Protein AF-A0AAP7J4I9-F1 (afdb_monomer)

Radius of gyration: 23.2 Å; Cα contacts (8 Å, |Δi|>4): 355; chains: 1; bounding box: 90×37×53 Å

Secondary structure (DSSP, 8-state):
----------------------------------S-SSEEEETTSSS---PPP--HHHHHH-TTTT-EEEEEEEE--SSS----SSEEEEEE-TTTS-B-TTS-BPP----SSPBP--EEEEEEGGGTTEEE-TT-TT-GGGEEEPPTTS-EEEEEEEEEE-GGGPPPPSSB------EEEEE-

Foldseek 3Di:
DDDDDDDDDPPDPPPPPPPPPPDDDDADADADDDPALWDKDKQVRDPDQDFDDDDLVVCLVPQCPRWGKIKIKTAADPDSHHLPFFKKFWAWPPPQFQADPQQWWAFDDDDPKDAKQKIKWKAQPVPVRHTFRNVDRPGVLRMAGQDPVRMGMRIMIIGIDHPPPDGIDDDDGHGYIYTDMDRD

Sequence (184 aa):
MNKLAIALSAALSLGAAASAHAADATITFTGKVVASTCAVDVSTGSNTVALRQINAGAFKGDPTVGSTPFTMTLKAGAGTATCAKDKARLVVDKTASAINADGMITDTAGGSGTRTNAIVKFLDADNGDAAIDLTKLDDPALQRDKDTGGEFKYNWIARYHAPGGADLTEGDFSGRLVFDIDNY

Mean predicted aligned error: 11.16 Å

Structure (mmCIF, N/CA/C/O backbone):
data_AF-A0AAP7J4I9-F1
#
_entry.id   AF-A0AAP7J4I9-F1
#
loop_
_atom_site.group_PDB
_atom_site.id
_atom_site.type_symbol
_atom_site.label_atom_id
_atom_site.label_alt_id
_atom_site.label_comp_id
_atom_site.label_asym_id
_atom_site.label_entity_id
_atom_site.label_seq_id
_atom_site.pdbx_PDB_ins_code
_atom_site.Cartn_x
_atom_site.Cartn_y
_atom_site.Cartn_z
_atom_site.occupancy
_atom_site.B_iso_or_equiv
_atom_site.auth_seq_id
_atom_site.auth_comp_id
_atom_site.auth_asym_id
_atom_site.auth_atom_id
_atom_site.pdbx_PDB_model_num
ATOM 1 N N . MET A 1 1 ? 71.758 24.305 -27.155 1.00 45.69 1 MET A N 1
ATOM 2 C CA . MET A 1 1 ? 70.659 24.736 -28.042 1.00 45.69 1 MET A CA 1
ATOM 3 C C . MET A 1 1 ? 70.154 23.522 -28.800 1.00 45.69 1 MET A C 1
ATOM 5 O O . MET A 1 1 ? 70.924 22.975 -29.571 1.00 45.69 1 MET A O 1
ATOM 9 N N . ASN A 1 2 ? 68.912 23.096 -28.574 1.00 35.66 2 ASN A N 1
ATOM 10 C CA . ASN A 1 2 ? 68.031 22.669 -29.660 1.00 35.66 2 ASN A CA 1
ATOM 11 C C . ASN A 1 2 ? 66.581 22.682 -29.173 1.00 35.66 2 ASN A C 1
ATOM 13 O O . ASN A 1 2 ? 66.262 22.167 -28.106 1.00 35.66 2 ASN A O 1
ATOM 17 N N . LYS A 1 3 ? 65.753 23.383 -29.943 1.00 47.03 3 LYS A N 1
ATOM 18 C CA . LYS A 1 3 ? 64.345 23.675 -29.695 1.00 47.03 3 LYS A CA 1
ATOM 19 C C . LYS A 1 3 ? 63.512 22.517 -30.233 1.00 47.03 3 LYS A C 1
ATOM 21 O O . LYS A 1 3 ? 63.673 22.184 -31.402 1.00 47.03 3 LYS A O 1
ATOM 26 N N . LEU A 1 4 ? 62.581 21.991 -29.444 1.00 52.66 4 LEU A N 1
ATOM 27 C CA . LEU A 1 4 ? 61.419 21.283 -29.973 1.00 52.66 4 LEU A CA 1
ATOM 28 C C . LEU A 1 4 ? 60.173 21.763 -29.239 1.00 52.66 4 LEU A C 1
ATOM 30 O O . LEU A 1 4 ? 60.135 21.874 -28.017 1.00 52.66 4 LEU A O 1
ATOM 34 N N . ALA A 1 5 ? 59.213 22.154 -30.058 1.00 51.84 5 ALA A N 1
ATOM 35 C CA . ALA A 1 5 ? 58.021 22.888 -29.724 1.00 51.84 5 ALA A CA 1
ATOM 36 C C . ALA A 1 5 ? 56.812 21.942 -29.655 1.00 51.84 5 ALA A C 1
ATOM 38 O O . ALA A 1 5 ? 56.772 20.952 -30.374 1.00 51.84 5 ALA A O 1
ATOM 39 N N . ILE A 1 6 ? 55.827 22.355 -28.850 1.00 55.47 6 ILE A N 1
ATOM 40 C CA . ILE A 1 6 ? 54.378 22.129 -28.994 1.00 55.47 6 ILE A CA 1
ATOM 41 C C . ILE A 1 6 ? 53.889 20.671 -28.954 1.00 55.47 6 ILE A C 1
ATOM 43 O O . ILE A 1 6 ? 53.986 19.939 -29.930 1.00 55.47 6 ILE A O 1
ATOM 47 N N . ALA A 1 7 ? 53.155 20.337 -27.889 1.00 48.59 7 ALA A N 1
ATOM 48 C CA . ALA A 1 7 ? 51.879 19.633 -28.024 1.00 48.59 7 ALA A CA 1
ATOM 49 C C . ALA A 1 7 ? 50.993 19.930 -26.807 1.00 48.59 7 ALA A C 1
ATOM 51 O O . ALA A 1 7 ? 51.198 19.438 -25.701 1.00 48.59 7 ALA A O 1
ATOM 52 N N . LEU A 1 8 ? 50.014 20.794 -27.047 1.00 54.75 8 LEU A N 1
ATOM 53 C CA . LEU A 1 8 ? 48.859 21.041 -26.205 1.00 54.75 8 LEU A CA 1
ATOM 54 C C . LEU A 1 8 ? 48.053 19.737 -26.106 1.00 54.75 8 LEU A C 1
ATOM 56 O O . LEU A 1 8 ? 47.561 19.230 -27.111 1.00 54.75 8 LEU A O 1
ATOM 60 N N . SER A 1 9 ? 47.912 19.177 -24.912 1.00 55.75 9 SER A N 1
ATOM 61 C CA . SER A 1 9 ? 46.921 18.134 -24.639 1.00 55.75 9 SER A CA 1
ATOM 62 C C . SER A 1 9 ? 46.291 18.427 -23.289 1.00 55.75 9 SER A C 1
ATOM 64 O O . SER A 1 9 ? 46.667 17.887 -22.254 1.00 55.75 9 SER A O 1
ATOM 66 N N . ALA A 1 10 ? 45.335 19.354 -23.329 1.00 51.28 10 ALA A N 1
ATOM 67 C CA . ALA A 1 10 ? 44.296 19.462 -22.326 1.00 51.28 10 ALA A CA 1
ATOM 68 C C . ALA A 1 10 ? 43.488 18.158 -22.365 1.00 51.28 10 ALA A C 1
ATOM 70 O O . ALA A 1 10 ? 42.579 18.005 -23.177 1.00 51.28 10 ALA A O 1
ATOM 71 N N . ALA A 1 11 ? 43.859 17.184 -21.536 1.00 51.50 11 ALA A N 1
ATOM 72 C CA . ALA A 1 11 ? 42.988 16.057 -21.254 1.00 51.50 11 ALA A CA 1
ATOM 73 C C . ALA A 1 11 ? 41.886 16.582 -20.331 1.00 51.50 11 ALA A C 1
ATOM 75 O O . ALA A 1 11 ? 42.112 16.836 -19.148 1.00 51.50 11 ALA A O 1
ATOM 76 N N . LEU A 1 12 ? 40.725 16.841 -20.934 1.00 50.06 12 LEU A N 1
ATOM 77 C CA . LEU A 1 12 ? 39.527 17.289 -20.252 1.00 50.06 12 LEU A CA 1
ATOM 78 C C . LEU A 1 12 ? 39.220 16.344 -19.086 1.00 50.06 12 LEU A C 1
ATOM 80 O O . LEU A 1 12 ? 38.941 15.161 -19.278 1.00 50.06 12 LEU A O 1
ATOM 84 N N . SER A 1 13 ? 39.211 16.893 -17.879 1.00 53.69 13 SER A N 1
ATOM 85 C CA . SER A 1 13 ? 38.540 16.303 -16.732 1.00 53.69 13 SER A CA 1
ATOM 86 C C . SER A 1 13 ? 37.033 16.289 -17.005 1.00 53.69 13 SER A C 1
ATOM 88 O O . SER A 1 13 ? 36.320 17.213 -16.612 1.00 53.69 13 SER A O 1
ATOM 90 N N . LEU A 1 14 ? 36.533 15.259 -17.696 1.00 46.28 14 LEU A N 1
ATOM 91 C CA . LEU A 1 14 ? 35.106 14.929 -17.698 1.00 46.28 14 LEU A CA 1
ATOM 92 C C . LEU A 1 14 ? 34.763 14.325 -16.332 1.00 46.28 14 LEU A C 1
ATOM 94 O O . LEU A 1 14 ? 34.587 13.120 -16.172 1.00 46.28 14 LEU A O 1
ATOM 98 N N . GLY A 1 15 ? 34.677 15.195 -15.327 1.00 46.62 15 GLY A N 1
ATOM 99 C CA . GLY A 1 15 ? 33.847 14.933 -14.167 1.00 46.62 15 GLY A CA 1
ATOM 100 C C . GLY A 1 15 ? 32.407 14.904 -14.656 1.00 46.62 15 GLY A C 1
ATOM 101 O O . GLY A 1 15 ? 31.776 15.949 -14.785 1.00 46.62 15 GLY A O 1
ATOM 102 N N . ALA A 1 16 ? 31.901 13.714 -14.972 1.00 39.56 16 ALA A N 1
ATOM 103 C CA . ALA A 1 16 ? 30.471 13.489 -15.062 1.00 39.56 16 ALA A CA 1
ATOM 104 C C . ALA A 1 16 ? 29.909 13.670 -13.648 1.00 39.56 16 ALA A C 1
ATOM 106 O O . ALA A 1 16 ? 29.778 12.720 -12.878 1.00 39.56 16 ALA A O 1
ATOM 107 N N . ALA A 1 17 ? 29.637 14.922 -13.280 1.00 46.03 17 ALA A N 1
ATOM 108 C CA . ALA A 1 17 ? 28.689 15.217 -12.231 1.00 46.03 17 ALA A CA 1
ATOM 109 C C . ALA A 1 17 ? 27.364 14.629 -12.715 1.00 46.03 17 ALA A C 1
ATOM 111 O O . ALA A 1 17 ? 26.701 15.187 -13.591 1.00 46.03 17 ALA A O 1
ATOM 112 N N . ALA A 1 18 ? 27.033 13.443 -12.209 1.00 35.75 18 ALA A N 1
ATOM 113 C CA . ALA A 1 18 ? 25.694 12.899 -12.281 1.00 35.75 18 ALA A CA 1
ATOM 114 C C . ALA A 1 18 ? 24.804 13.836 -11.462 1.00 35.75 18 ALA A C 1
ATOM 116 O O . ALA A 1 18 ? 24.558 13.628 -10.276 1.00 35.75 18 ALA A O 1
ATOM 117 N N . SER A 1 19 ? 24.386 14.931 -12.088 1.00 37.06 19 SER A N 1
ATOM 118 C CA . SER A 1 19 ? 23.409 15.856 -11.549 1.00 37.06 19 SER A CA 1
ATOM 119 C C . SER A 1 19 ? 22.044 15.188 -11.662 1.00 37.06 19 SER A C 1
ATOM 121 O O . SER A 1 19 ? 21.241 15.529 -12.530 1.00 37.06 19 SER A O 1
ATOM 123 N N . ALA A 1 20 ? 21.805 14.192 -10.810 1.00 30.61 20 ALA A N 1
ATOM 124 C CA . ALA A 1 20 ? 20.488 13.625 -10.585 1.00 30.61 20 ALA A CA 1
ATOM 125 C C . ALA A 1 20 ? 19.627 14.709 -9.928 1.00 30.61 20 ALA A C 1
ATOM 127 O O . ALA A 1 20 ? 19.620 14.885 -8.713 1.00 30.61 20 ALA A O 1
ATOM 128 N N . HIS A 1 21 ? 18.956 15.490 -10.767 1.00 32.47 21 HIS A N 1
ATOM 129 C CA . HIS A 1 21 ? 17.917 16.410 -10.342 1.00 32.47 21 HIS A CA 1
ATOM 130 C C . HIS A 1 21 ? 16.654 15.585 -10.094 1.00 32.47 21 HIS A C 1
ATOM 132 O O . HIS A 1 21 ? 15.853 15.388 -11.004 1.00 32.47 21 HIS A O 1
ATOM 138 N N . ALA A 1 22 ? 16.487 15.076 -8.875 1.00 28.25 22 ALA A N 1
ATOM 139 C CA . ALA A 1 22 ? 15.168 14.687 -8.398 1.00 28.25 22 ALA A CA 1
ATOM 140 C C . ALA A 1 22 ? 14.464 15.973 -7.950 1.00 28.25 22 ALA A C 1
ATOM 142 O O . ALA A 1 22 ? 14.754 16.516 -6.887 1.00 28.25 22 ALA A O 1
ATOM 143 N N . ALA A 1 23 ? 13.616 16.504 -8.828 1.00 30.56 23 ALA A N 1
ATOM 144 C CA . ALA A 1 23 ? 12.618 17.492 -8.457 1.00 30.56 23 ALA A CA 1
ATOM 145 C C . ALA A 1 23 ? 11.442 16.758 -7.799 1.00 30.56 23 ALA A C 1
ATOM 147 O O . ALA A 1 23 ? 11.014 15.708 -8.279 1.00 30.56 23 ALA A O 1
ATOM 148 N N . ASP A 1 24 ? 10.964 17.306 -6.686 1.00 36.94 24 ASP A N 1
ATOM 149 C CA . ASP A 1 24 ? 9.880 16.764 -5.872 1.00 36.94 24 ASP A CA 1
ATOM 150 C C . ASP A 1 24 ? 8.604 16.502 -6.694 1.00 36.94 24 ASP A C 1
ATOM 152 O O . ASP A 1 24 ? 8.147 17.369 -7.442 1.00 36.94 24 ASP A O 1
ATOM 156 N N . ALA A 1 25 ? 7.983 15.330 -6.520 1.00 29.33 25 ALA A N 1
ATOM 157 C CA . ALA A 1 25 ? 6.665 15.026 -7.076 1.00 29.33 25 ALA A CA 1
ATOM 158 C C . ALA A 1 25 ? 5.746 14.413 -6.006 1.00 29.33 25 ALA A C 1
ATOM 160 O O . ALA A 1 25 ? 6.035 13.393 -5.383 1.00 29.33 25 ALA A O 1
ATOM 161 N N . THR A 1 26 ? 4.637 15.109 -5.778 1.00 28.19 26 THR A N 1
ATOM 162 C CA . THR A 1 26 ? 3.612 14.905 -4.750 1.00 28.19 26 THR A CA 1
ATOM 163 C C . THR A 1 26 ? 2.743 13.670 -5.004 1.00 28.19 26 THR A C 1
ATOM 165 O O . THR A 1 26 ? 2.438 13.336 -6.146 1.00 28.19 26 THR A O 1
ATOM 168 N N . ILE A 1 27 ? 2.266 13.031 -3.933 1.00 34.34 27 ILE A N 1
ATOM 169 C CA . ILE A 1 27 ? 1.378 11.863 -4.005 1.00 34.34 27 ILE A CA 1
ATOM 170 C C . ILE A 1 27 ? -0.057 12.288 -3.694 1.00 34.34 27 ILE A C 1
ATOM 172 O O . ILE A 1 27 ? -0.291 13.134 -2.833 1.00 34.34 27 ILE A O 1
ATOM 176 N N . THR A 1 28 ? -1.029 11.721 -4.411 1.00 37.03 28 THR A N 1
ATOM 177 C CA . THR A 1 28 ? -2.451 12.028 -4.221 1.00 37.03 28 THR A CA 1
ATOM 178 C C . THR A 1 28 ? -3.209 10.801 -3.738 1.00 37.03 28 THR A C 1
ATOM 180 O O . THR A 1 28 ? -3.234 9.770 -4.405 1.00 37.03 28 THR A O 1
ATOM 183 N N . PHE A 1 29 ? -3.883 10.960 -2.602 1.00 41.34 29 PHE A N 1
ATOM 184 C CA . PHE A 1 29 ? -4.846 10.020 -2.046 1.00 41.34 29 PHE A CA 1
ATOM 185 C C . PHE A 1 29 ? -6.198 10.724 -1.992 1.00 41.34 29 PHE A C 1
ATOM 187 O O . PHE A 1 29 ? -6.337 11.758 -1.339 1.00 41.34 29 PHE A O 1
ATOM 194 N N . THR A 1 30 ? -7.198 10.171 -2.665 1.00 30.16 30 THR A N 1
ATOM 195 C CA . THR A 1 30 ? -8.592 10.609 -2.562 1.00 30.16 30 THR A CA 1
ATOM 196 C C . THR A 1 30 ? -9.333 9.626 -1.666 1.00 30.16 30 THR A C 1
ATOM 198 O O . THR A 1 30 ? -9.553 8.486 -2.066 1.00 30.16 30 THR A O 1
ATOM 201 N N . GLY A 1 31 ? -9.703 10.055 -0.460 1.00 34.34 31 GLY A N 1
ATOM 202 C CA . GLY A 1 31 ? -10.616 9.322 0.418 1.00 34.34 31 GLY A CA 1
ATOM 203 C C . GLY A 1 31 ? -12.008 9.949 0.378 1.00 34.34 31 GLY A C 1
ATOM 204 O O . GLY A 1 31 ? -12.140 11.170 0.478 1.00 34.34 31 GLY A O 1
ATOM 205 N N . LYS A 1 32 ? -13.055 9.129 0.248 1.00 35.34 32 LYS A N 1
ATOM 206 C CA . LYS A 1 32 ? -14.437 9.560 0.483 1.00 35.34 32 LYS A CA 1
ATOM 207 C C . LYS A 1 32 ? -14.748 9.377 1.966 1.00 35.34 32 LYS A C 1
ATOM 209 O O . LYS A 1 32 ? -14.817 8.259 2.459 1.00 35.34 32 LYS A O 1
ATOM 214 N N . VAL A 1 33 ? -14.972 10.481 2.674 1.00 37.88 33 VAL A N 1
ATOM 215 C CA . VAL A 1 33 ? -15.503 10.451 4.043 1.00 37.88 33 VAL A CA 1
ATOM 216 C C . VAL A 1 33 ? -16.997 10.132 3.959 1.00 37.88 33 VAL A C 1
ATOM 218 O O . VAL A 1 33 ? -17.829 11.015 3.764 1.00 37.88 33 VAL A O 1
ATOM 221 N N . VAL A 1 34 ? -17.350 8.855 4.061 1.00 42.72 34 VAL A N 1
ATOM 222 C CA . VAL A 1 34 ? -18.658 8.463 4.610 1.00 42.72 34 VAL A CA 1
ATOM 223 C C . VAL A 1 34 ? -18.561 8.509 6.130 1.00 42.72 34 VAL A C 1
ATOM 225 O O . VAL A 1 34 ? -17.456 8.352 6.639 1.00 42.72 34 VAL A O 1
ATOM 228 N N . ALA A 1 35 ? -19.672 8.783 6.830 1.00 40.44 35 ALA A N 1
ATOM 229 C CA . ALA A 1 35 ? -19.744 8.933 8.291 1.00 40.44 35 ALA A CA 1
ATOM 230 C C . ALA A 1 35 ? -18.815 7.927 8.994 1.00 40.44 35 ALA A C 1
ATOM 232 O O . ALA A 1 35 ? -19.116 6.738 9.074 1.00 40.44 35 ALA A O 1
ATOM 233 N N . SER A 1 36 ? -17.625 8.395 9.371 1.00 50.53 36 SER A N 1
ATOM 234 C CA . SER A 1 36 ? -16.482 7.517 9.568 1.00 50.53 36 SER A CA 1
ATOM 235 C C . SER A 1 36 ? -16.625 6.796 10.894 1.00 50.53 36 SER A C 1
ATOM 237 O O . SER A 1 36 ? -16.764 7.423 11.942 1.00 50.53 36 SER A O 1
ATOM 239 N N . THR A 1 37 ? -16.580 5.467 10.864 1.00 62.56 37 THR A N 1
ATOM 240 C CA . THR A 1 37 ? -16.411 4.687 12.089 1.00 62.56 37 THR A CA 1
ATOM 241 C C . THR A 1 37 ? -15.012 4.906 12.649 1.00 62.56 37 THR A C 1
ATOM 243 O O . THR A 1 37 ? -14.882 4.963 13.859 1.00 62.56 37 THR A O 1
ATOM 246 N N . CYS A 1 38 ? -13.992 5.139 11.814 1.00 71.50 38 CYS A N 1
ATOM 247 C CA . CYS A 1 38 ? -12.596 5.298 12.225 1.00 71.50 38 CYS A CA 1
ATOM 248 C C . CYS A 1 38 ? -11.893 6.509 11.598 1.00 71.50 38 CYS A C 1
ATOM 250 O O . CYS A 1 38 ? -12.158 6.863 10.451 1.00 71.50 38 CYS A O 1
ATOM 252 N N . ALA A 1 39 ? -10.968 7.128 12.337 1.00 80.94 39 ALA A N 1
ATOM 253 C CA . ALA A 1 39 ? -9.982 8.050 11.783 1.00 80.94 39 ALA A CA 1
ATOM 254 C C . ALA A 1 39 ? -8.809 7.257 11.193 1.00 80.94 39 ALA A C 1
ATOM 256 O O . ALA A 1 39 ? -8.442 6.210 11.726 1.00 80.94 39 ALA A O 1
ATOM 257 N N . VAL A 1 40 ? -8.233 7.768 10.106 1.00 79.94 40 VAL A N 1
ATOM 258 C CA . VAL A 1 40 ? -7.108 7.153 9.391 1.00 79.94 40 VAL A CA 1
ATOM 259 C C . VAL A 1 40 ? -5.872 8.007 9.598 1.00 79.94 40 VAL A C 1
ATOM 261 O O . VAL A 1 40 ? -5.916 9.219 9.392 1.00 79.94 40 VAL A O 1
ATOM 264 N N . ASP A 1 41 ? -4.782 7.367 9.984 1.00 79.50 41 ASP A N 1
ATOM 265 C CA . ASP A 1 41 ? -3.457 7.954 10.099 1.00 79.50 41 ASP A CA 1
ATOM 266 C C . ASP A 1 41 ? -2.475 7.084 9.314 1.00 79.50 41 ASP A C 1
ATOM 268 O O . ASP A 1 41 ? -2.527 5.859 9.385 1.00 79.50 41 ASP A O 1
ATOM 272 N N . VAL A 1 42 ? -1.594 7.699 8.536 1.00 77.38 42 VAL A N 1
ATOM 273 C CA . VAL A 1 42 ? -0.526 6.988 7.825 1.00 77.38 42 VAL A CA 1
ATOM 274 C C . VAL A 1 42 ? 0.786 7.493 8.398 1.00 77.38 42 VAL A C 1
ATOM 276 O O . VAL A 1 42 ? 0.964 8.702 8.544 1.00 77.38 42 VAL A O 1
ATOM 279 N N . SER A 1 43 ? 1.720 6.592 8.712 1.00 73.44 43 SER A N 1
ATOM 280 C CA . SER A 1 43 ? 2.974 6.904 9.419 1.00 73.44 43 SER A CA 1
ATOM 281 C C . SER A 1 43 ? 3.862 7.938 8.714 1.00 73.44 43 SER A C 1
ATOM 283 O O . SER A 1 43 ? 4.821 8.436 9.297 1.00 73.44 43 SER A O 1
ATOM 285 N N . THR A 1 44 ? 3.564 8.265 7.459 1.00 60.72 44 THR A N 1
ATOM 286 C CA . THR A 1 44 ? 4.190 9.339 6.683 1.00 60.72 44 THR A CA 1
ATOM 287 C C . THR A 1 44 ? 3.660 10.735 7.039 1.00 60.72 44 THR A C 1
ATOM 289 O O . THR A 1 44 ? 4.117 11.723 6.465 1.00 60.72 44 THR A O 1
ATOM 292 N N . GLY A 1 45 ? 2.686 10.850 7.951 1.00 59.66 45 GLY A N 1
ATOM 293 C CA . GLY A 1 45 ? 2.059 12.115 8.360 1.00 59.66 45 GLY A CA 1
ATOM 294 C C . GLY A 1 45 ? 1.210 12.772 7.267 1.00 59.66 45 GLY A C 1
ATOM 295 O O . GLY A 1 45 ? 0.750 13.902 7.411 1.00 59.66 45 GLY A O 1
ATOM 296 N N . SER A 1 46 ? 1.023 12.080 6.151 1.00 66.06 46 SER A N 1
ATOM 297 C CA . SER A 1 46 ? 0.233 12.495 5.003 1.00 66.06 46 SER A CA 1
ATOM 298 C C . SER A 1 46 ? -0.324 11.239 4.359 1.00 66.06 46 SER A C 1
ATOM 300 O O . SER A 1 46 ? 0.185 10.149 4.586 1.00 66.06 46 SER A O 1
ATOM 302 N N . ASN A 1 47 ? -1.357 11.354 3.534 1.00 67.75 47 ASN A N 1
ATOM 303 C CA . ASN A 1 47 ? -1.869 10.145 2.898 1.00 67.75 47 ASN A CA 1
ATOM 304 C C . ASN A 1 47 ? -0.818 9.540 1.943 1.00 67.75 47 ASN A C 1
ATOM 306 O O . ASN A 1 47 ? -0.777 8.341 1.779 1.00 67.75 47 ASN A O 1
ATOM 310 N N . THR A 1 48 ? 0.092 10.364 1.426 1.00 74.06 48 THR A N 1
ATOM 311 C CA . THR A 1 48 ? 1.282 10.110 0.597 1.00 74.06 48 THR A CA 1
ATOM 312 C C . THR A 1 48 ? 2.279 9.068 1.150 1.00 74.06 48 THR A C 1
ATOM 314 O O . THR A 1 48 ? 2.950 9.327 2.145 1.00 74.06 48 THR A O 1
ATOM 317 N N . VAL A 1 49 ? 2.482 7.935 0.450 1.00 80.00 49 VAL A N 1
ATOM 318 C CA . VAL A 1 49 ? 3.605 6.985 0.672 1.00 80.00 49 VAL A CA 1
ATOM 319 C C . VAL A 1 49 ? 4.690 7.116 -0.406 1.00 80.00 49 VAL A C 1
ATOM 321 O O . VAL A 1 49 ? 4.534 6.607 -1.515 1.00 80.00 49 VAL A O 1
ATOM 324 N N . ALA A 1 50 ? 5.800 7.791 -0.090 1.00 82.12 50 ALA A N 1
ATOM 325 C CA . ALA A 1 50 ? 6.897 8.025 -1.035 1.00 82.12 50 ALA A CA 1
ATOM 326 C C . ALA A 1 50 ? 7.768 6.773 -1.228 1.00 82.12 50 ALA A C 1
ATOM 328 O O . ALA A 1 50 ? 8.463 6.326 -0.311 1.00 82.12 50 ALA A O 1
ATOM 329 N N . LEU A 1 51 ? 7.748 6.207 -2.436 1.00 83.25 51 LEU A N 1
ATOM 330 C CA . LEU A 1 51 ? 8.599 5.070 -2.785 1.00 83.25 51 LEU A CA 1
ATOM 331 C C . LEU A 1 51 ? 10.059 5.501 -2.904 1.00 83.25 51 LEU A C 1
ATOM 333 O O . LEU A 1 51 ? 10.367 6.599 -3.368 1.00 83.25 51 LEU A O 1
ATOM 337 N N . ARG A 1 52 ? 10.977 4.621 -2.501 1.00 84.06 52 ARG A N 1
ATOM 338 C CA . ARG A 1 52 ? 12.410 4.897 -2.626 1.00 84.06 52 ARG A CA 1
ATOM 339 C C . ARG A 1 52 ? 12.813 4.893 -4.097 1.00 84.06 52 ARG A C 1
ATOM 341 O O . ARG A 1 52 ? 12.424 4.003 -4.848 1.00 84.06 52 ARG A O 1
ATOM 348 N N . GLN A 1 53 ? 13.655 5.841 -4.489 1.00 85.38 53 GLN A N 1
ATOM 349 C CA . GLN A 1 53 ? 14.301 5.798 -5.795 1.00 85.38 53 GLN A CA 1
ATOM 350 C C . GLN A 1 53 ? 15.239 4.585 -5.871 1.00 85.38 53 GLN A C 1
ATOM 352 O O . GLN A 1 53 ? 16.004 4.317 -4.940 1.00 85.38 53 GLN A O 1
ATOM 357 N N . ILE A 1 54 ? 15.181 3.862 -6.987 1.00 87.12 54 ILE A N 1
ATOM 358 C CA . ILE A 1 54 ? 16.001 2.678 -7.245 1.00 87.12 54 ILE A CA 1
ATOM 359 C C . ILE A 1 54 ? 16.707 2.788 -8.592 1.00 87.12 54 ILE A C 1
ATOM 361 O O . ILE A 1 54 ? 16.245 3.466 -9.505 1.00 87.12 54 ILE A O 1
ATOM 365 N N . ASN A 1 55 ? 17.833 2.090 -8.717 1.00 88.62 55 ASN A N 1
ATOM 366 C CA . ASN A 1 55 ? 18.482 1.848 -9.998 1.00 88.62 55 ASN A CA 1
ATOM 367 C C . ASN A 1 55 ? 17.942 0.535 -10.594 1.00 88.62 55 ASN A C 1
ATOM 369 O O . ASN A 1 55 ? 17.898 -0.475 -9.891 1.00 88.62 55 ASN A O 1
ATOM 373 N N . ALA A 1 56 ? 17.568 0.526 -11.877 1.00 86.94 56 ALA A N 1
ATOM 374 C CA . ALA A 1 56 ? 17.012 -0.663 -12.534 1.00 86.94 56 ALA A CA 1
ATOM 375 C C . ALA A 1 56 ? 17.988 -1.859 -12.540 1.00 86.94 56 ALA A C 1
ATOM 377 O O . ALA A 1 56 ? 17.581 -2.999 -12.325 1.00 86.94 56 ALA A O 1
ATOM 378 N N . GLY A 1 57 ? 19.291 -1.604 -12.704 1.00 86.12 57 GLY A N 1
ATOM 379 C 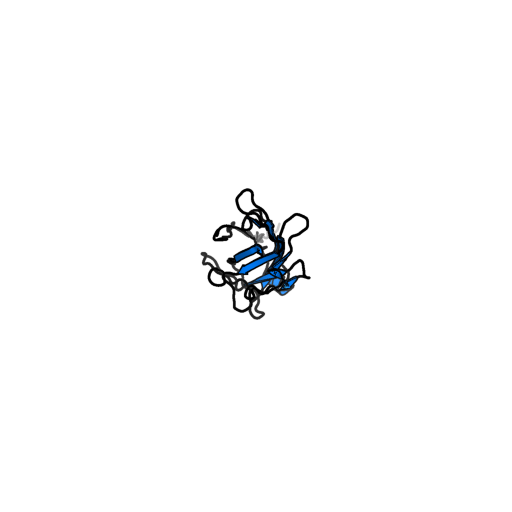CA . GLY A 1 57 ? 20.331 -2.630 -12.604 1.00 86.12 57 GLY A CA 1
ATOM 380 C C . GLY A 1 57 ? 20.474 -3.203 -11.191 1.00 86.12 57 GLY A C 1
ATOM 381 O O . GLY A 1 57 ? 20.634 -4.411 -11.036 1.00 86.12 57 GLY A O 1
ATOM 382 N N . ALA A 1 58 ? 20.349 -2.365 -10.156 1.00 85.25 58 ALA A N 1
ATOM 383 C CA . ALA A 1 58 ? 20.314 -2.830 -8.767 1.00 85.25 58 ALA A CA 1
ATOM 384 C C . ALA A 1 58 ? 19.073 -3.694 -8.494 1.00 85.25 58 ALA A C 1
ATOM 386 O O . ALA A 1 58 ? 19.190 -4.744 -7.868 1.00 85.25 58 ALA A O 1
ATOM 387 N N . PHE A 1 59 ? 17.910 -3.304 -9.027 1.00 89.56 59 PHE A N 1
ATOM 388 C CA . PHE A 1 59 ? 16.675 -4.085 -8.909 1.00 89.56 59 PHE A CA 1
ATOM 389 C C . PHE A 1 59 ? 16.772 -5.453 -9.582 1.00 89.56 59 PHE A C 1
ATOM 391 O O . PHE A 1 59 ? 16.282 -6.444 -9.048 1.00 89.56 59 PHE A O 1
ATOM 398 N N . LYS A 1 60 ? 17.455 -5.535 -10.727 1.00 87.81 60 LYS A N 1
ATOM 399 C CA . LYS A 1 60 ? 17.719 -6.808 -11.405 1.00 87.81 60 LYS A CA 1
ATOM 400 C C . LYS A 1 60 ? 18.539 -7.777 -10.545 1.00 87.81 60 LYS A C 1
ATOM 402 O O . LYS A 1 60 ? 18.326 -8.983 -10.621 1.00 87.81 60 LYS A O 1
ATOM 407 N N . GLY A 1 61 ? 19.483 -7.259 -9.757 1.00 87.81 61 GLY A N 1
ATOM 408 C CA . GLY A 1 61 ? 20.285 -8.061 -8.827 1.00 87.81 61 GLY A CA 1
ATOM 409 C C . GLY A 1 61 ? 19.544 -8.425 -7.538 1.00 87.81 61 GLY A C 1
ATOM 410 O O . GLY A 1 61 ? 19.778 -9.498 -6.987 1.00 87.81 61 GLY A O 1
ATOM 411 N N . ASP A 1 62 ? 18.649 -7.550 -7.077 1.00 90.06 62 ASP A N 1
ATOM 412 C CA . ASP A 1 62 ? 17.845 -7.735 -5.871 1.00 90.06 62 ASP A CA 1
ATOM 413 C C . ASP A 1 62 ? 16.459 -7.067 -6.022 1.00 90.06 62 ASP A C 1
ATOM 415 O O . ASP A 1 62 ? 16.344 -5.842 -5.902 1.00 90.06 62 ASP A O 1
ATOM 419 N N . PRO A 1 63 ? 15.373 -7.844 -6.216 1.00 87.81 63 PRO A N 1
ATOM 420 C CA . PRO A 1 63 ? 14.024 -7.305 -6.401 1.00 87.81 63 PRO A CA 1
ATOM 421 C C . PRO A 1 63 ? 13.416 -6.734 -5.109 1.00 87.81 63 PRO A C 1
ATOM 423 O O . PRO A 1 63 ? 12.270 -6.279 -5.109 1.00 87.81 63 PRO A O 1
ATOM 426 N N . THR A 1 64 ? 14.134 -6.798 -3.984 1.00 90.06 64 THR A N 1
ATOM 427 C CA . THR A 1 64 ? 13.728 -6.182 -2.715 1.00 90.06 64 THR A CA 1
ATOM 428 C C . THR A 1 64 ? 14.238 -4.753 -2.560 1.00 90.06 64 THR A C 1
ATOM 430 O O . THR A 1 64 ? 13.758 -4.026 -1.677 1.00 90.06 64 THR A O 1
ATOM 433 N N . VAL A 1 65 ? 15.149 -4.310 -3.435 1.00 87.12 65 VAL A N 1
ATOM 434 C CA . VAL A 1 65 ? 15.645 -2.935 -3.416 1.00 87.12 65 VAL A CA 1
ATOM 435 C C . VAL A 1 65 ? 14.484 -1.953 -3.572 1.00 87.12 65 VAL A C 1
ATOM 437 O O . VAL A 1 65 ? 13.568 -2.137 -4.373 1.00 87.12 65 VAL A O 1
ATOM 440 N N . GLY A 1 66 ? 14.503 -0.901 -2.759 1.00 83.88 66 GLY A N 1
ATOM 441 C CA . GLY A 1 66 ? 13.438 0.098 -2.749 1.00 83.88 66 GLY A CA 1
ATOM 442 C C . GLY A 1 66 ? 12.159 -0.320 -2.031 1.00 83.88 66 GLY A C 1
ATOM 443 O O . GLY A 1 66 ? 11.158 0.374 -2.167 1.00 83.88 66 GLY A O 1
ATOM 444 N N . SER A 1 67 ? 12.186 -1.400 -1.242 1.00 93.00 67 SER A N 1
ATOM 445 C CA . SER A 1 67 ? 11.141 -1.666 -0.246 1.00 93.00 67 SER A CA 1
ATOM 446 C C . SER A 1 67 ? 10.899 -0.431 0.620 1.00 93.00 67 SER A C 1
ATOM 448 O O . SER A 1 67 ? 11.826 0.069 1.269 1.00 93.00 67 SER A O 1
ATOM 450 N N . THR A 1 68 ? 9.654 0.028 0.642 1.00 92.06 68 THR A N 1
ATOM 451 C CA . THR A 1 68 ? 9.200 1.154 1.454 1.00 92.06 68 THR A CA 1
ATOM 452 C C . THR A 1 68 ? 8.199 0.635 2.483 1.00 92.06 68 THR A C 1
ATOM 454 O O . THR A 1 68 ? 7.032 0.434 2.136 1.00 92.06 68 THR A O 1
ATOM 457 N N . PRO A 1 69 ? 8.628 0.381 3.731 1.00 94.00 69 PRO A N 1
ATOM 458 C CA . PRO A 1 69 ? 7.701 0.078 4.808 1.00 94.00 69 PRO A CA 1
ATOM 459 C C . PRO A 1 69 ? 6.888 1.323 5.170 1.00 94.00 69 PRO A C 1
ATOM 461 O O . PRO A 1 69 ? 7.409 2.441 5.176 1.00 94.00 69 PRO A O 1
ATOM 464 N N . PHE A 1 70 ? 5.619 1.125 5.493 1.00 90.56 70 PHE A N 1
ATOM 465 C CA . PHE A 1 70 ? 4.742 2.148 6.043 1.00 90.56 70 PHE A CA 1
ATOM 466 C C . PHE A 1 70 ? 3.673 1.489 6.911 1.00 90.56 70 PHE A C 1
ATOM 468 O O . PHE A 1 70 ? 3.333 0.320 6.726 1.00 90.56 70 PHE A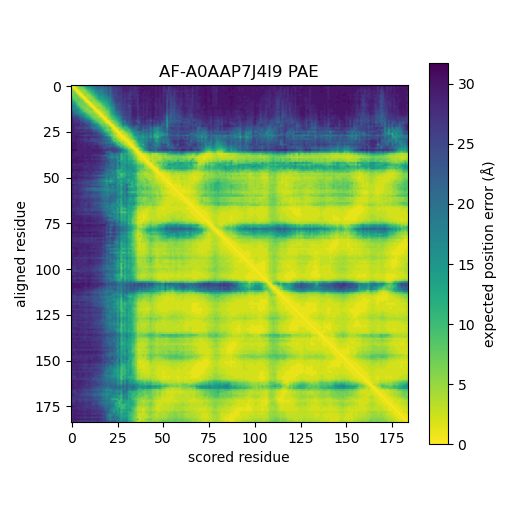 O 1
ATOM 475 N N . THR A 1 71 ? 3.126 2.254 7.849 1.00 92.12 71 THR A N 1
ATOM 476 C CA . THR A 1 71 ? 2.025 1.794 8.692 1.00 92.12 71 THR A CA 1
ATOM 477 C C . THR A 1 71 ? 0.808 2.654 8.420 1.00 92.12 71 THR A C 1
ATOM 479 O O . THR A 1 71 ? 0.881 3.881 8.513 1.00 92.12 71 THR A O 1
ATOM 482 N N . MET A 1 72 ? -0.319 2.017 8.122 1.00 89.88 72 MET A N 1
ATOM 483 C CA . MET A 1 72 ? -1.620 2.667 8.211 1.00 89.88 72 MET A CA 1
ATOM 484 C C . MET A 1 72 ? -2.277 2.283 9.533 1.00 89.88 72 MET A C 1
ATOM 486 O O . MET A 1 72 ? -2.374 1.107 9.879 1.00 89.88 72 MET A O 1
ATOM 490 N N . THR A 1 73 ? -2.732 3.285 10.268 1.00 89.44 73 THR A N 1
ATOM 491 C CA . THR A 1 73 ? -3.356 3.150 11.577 1.00 89.44 73 THR A CA 1
ATOM 492 C C . THR A 1 73 ? -4.796 3.632 11.495 1.00 89.44 73 THR A C 1
ATOM 494 O O . THR A 1 73 ? -5.053 4.775 11.117 1.00 89.44 73 THR A O 1
ATOM 497 N N . LEU A 1 74 ? -5.746 2.781 11.880 1.00 88.25 74 LEU A N 1
ATOM 498 C CA . LEU A 1 74 ? -7.126 3.196 12.122 1.00 88.25 74 LEU A CA 1
ATOM 499 C C . LEU A 1 74 ? -7.341 3.349 13.624 1.00 88.25 74 LEU A C 1
ATOM 501 O O . LEU A 1 74 ? -6.988 2.454 14.391 1.00 88.25 74 LEU A O 1
ATOM 505 N N . LYS A 1 75 ? -7.923 4.466 14.054 1.00 86.50 75 LYS A N 1
ATOM 506 C CA . LYS A 1 75 ? -8.148 4.755 15.478 1.00 86.50 75 LYS A CA 1
ATOM 507 C C . LYS A 1 75 ? -9.322 5.695 15.703 1.00 86.50 75 LYS A C 1
ATOM 509 O O . LYS A 1 75 ? -9.831 6.308 14.764 1.00 86.50 75 LYS A O 1
ATOM 514 N N . ALA A 1 76 ? -9.753 5.823 16.954 1.00 81.75 76 ALA A N 1
ATOM 515 C CA . ALA A 1 76 ? -10.717 6.852 17.321 1.00 81.75 76 ALA A CA 1
ATOM 516 C C . ALA A 1 76 ? -10.156 8.247 16.978 1.00 81.75 76 ALA A C 1
ATOM 518 O O . ALA A 1 76 ? -8.986 8.546 17.228 1.00 81.75 76 ALA A O 1
ATOM 519 N N . GLY A 1 77 ? -10.987 9.094 16.374 1.00 75.75 77 GLY A N 1
ATOM 520 C CA . GLY A 1 77 ? -10.637 10.475 16.045 1.00 75.75 77 GLY A CA 1
ATOM 521 C C . GLY A 1 77 ? -11.127 11.457 17.107 1.00 75.75 77 GLY A C 1
ATOM 522 O O . GLY A 1 77 ? -11.939 11.119 17.959 1.00 75.75 77 GLY A O 1
ATOM 523 N N . ALA A 1 78 ? -10.719 12.722 16.999 1.00 68.25 78 ALA A N 1
ATOM 524 C CA . ALA A 1 78 ? -11.204 13.805 17.866 1.00 68.25 78 ALA A CA 1
ATOM 525 C C . ALA A 1 78 ? -12.673 14.233 17.593 1.00 68.25 78 ALA A C 1
ATOM 527 O O . ALA A 1 78 ? -13.114 15.271 18.078 1.00 68.25 78 ALA A O 1
ATOM 528 N N . GLY A 1 79 ? -13.419 13.467 16.788 1.00 67.56 79 GLY A N 1
ATOM 529 C CA . GLY A 1 79 ? -14.778 13.773 16.328 1.00 67.56 79 GLY A CA 1
ATOM 530 C C . GLY A 1 79 ? -15.727 12.584 16.497 1.00 67.56 79 GLY A C 1
ATOM 531 O O . GLY A 1 79 ? -15.642 11.845 17.469 1.00 67.56 79 GLY A O 1
ATOM 532 N N . THR A 1 80 ? -16.634 12.364 15.543 1.00 64.69 80 THR A N 1
ATOM 533 C CA . THR A 1 80 ? -17.625 11.267 15.605 1.00 64.69 80 THR A CA 1
ATOM 534 C C . THR A 1 80 ? -17.057 9.882 15.273 1.00 64.69 80 THR A C 1
ATOM 536 O O . THR A 1 80 ? -17.784 8.896 15.354 1.00 64.69 80 THR A O 1
ATOM 539 N N . ALA A 1 81 ? -15.781 9.797 14.887 1.00 71.94 81 ALA A N 1
ATOM 540 C CA . ALA A 1 81 ? -15.105 8.541 14.588 1.00 71.94 81 ALA A CA 1
ATOM 541 C C . ALA A 1 81 ? -14.689 7.832 15.881 1.00 71.94 81 ALA A C 1
ATOM 543 O O . ALA A 1 81 ? -13.762 8.272 16.560 1.00 71.94 81 ALA A O 1
ATOM 544 N N . THR A 1 82 ? -15.369 6.739 16.223 1.00 72.81 82 THR A N 1
ATOM 545 C CA . THR A 1 82 ? -15.221 6.055 17.518 1.00 72.81 82 THR A CA 1
ATOM 546 C C . THR A 1 82 ? -14.364 4.790 17.481 1.00 72.81 82 THR A C 1
ATOM 548 O O . THR A 1 82 ? -13.890 4.362 18.526 1.00 72.81 82 THR A O 1
ATOM 551 N N . CYS A 1 83 ? -14.182 4.171 16.315 1.00 80.06 83 CYS A N 1
ATOM 552 C CA . CYS A 1 83 ? -13.625 2.828 16.117 1.00 80.06 83 CYS A CA 1
ATOM 553 C C . CYS A 1 83 ? -14.141 1.823 17.153 1.00 80.06 83 CYS A C 1
ATOM 555 O O . CYS A 1 83 ? -13.375 1.074 17.764 1.00 80.06 83 CYS A O 1
ATOM 557 N N . ALA A 1 84 ? -15.447 1.857 17.424 1.00 80.94 84 ALA A N 1
ATOM 558 C CA . ALA A 1 84 ? -16.002 1.195 18.597 1.00 80.94 84 ALA A CA 1
ATOM 559 C C . ALA A 1 84 ? -15.867 -0.333 18.555 1.00 80.94 84 ALA A C 1
ATOM 561 O O . ALA A 1 84 ? -15.813 -0.961 19.608 1.00 80.94 84 ALA A O 1
ATOM 562 N N . LYS A 1 85 ? -15.797 -0.938 17.366 1.00 87.69 85 LYS A N 1
ATOM 563 C CA . LYS A 1 85 ? -15.716 -2.394 17.213 1.00 87.69 85 LYS A CA 1
ATOM 564 C C . LYS A 1 85 ? -14.293 -2.909 17.277 1.00 87.69 85 LYS A C 1
ATOM 566 O O . LYS A 1 85 ? -13.375 -2.115 17.120 1.00 87.69 85 LYS A O 1
ATOM 571 N N . ASP A 1 86 ? -14.113 -4.209 17.477 1.00 92.31 86 ASP A N 1
ATOM 572 C CA . ASP A 1 86 ? -12.798 -4.816 17.729 1.00 92.31 86 ASP A CA 1
ATOM 573 C C . ASP A 1 86 ? -12.146 -5.428 16.490 1.00 92.31 86 ASP A C 1
ATOM 575 O O . ASP A 1 86 ? -10.996 -5.860 16.561 1.00 92.31 86 ASP A O 1
ATOM 579 N N . LYS A 1 87 ? -12.840 -5.411 15.347 1.00 90.06 87 LYS A N 1
ATOM 580 C CA . LYS A 1 87 ? -12.287 -5.792 14.048 1.00 90.06 87 LYS A CA 1
ATOM 581 C C . LYS A 1 87 ? -12.443 -4.664 13.040 1.00 90.06 87 LYS A C 1
ATOM 583 O O . LYS A 1 87 ? -13.421 -3.912 13.054 1.00 90.06 87 LYS A O 1
ATOM 588 N N . ALA A 1 88 ? -11.467 -4.548 12.152 1.00 89.62 88 ALA A N 1
ATOM 589 C CA . ALA A 1 88 ? -11.531 -3.669 10.999 1.00 89.62 88 ALA A CA 1
ATOM 590 C C . ALA A 1 88 ? -11.111 -4.419 9.738 1.00 89.62 88 ALA A C 1
ATOM 592 O O . ALA A 1 88 ? -10.252 -5.303 9.774 1.00 89.62 88 ALA A O 1
ATOM 593 N N . ARG A 1 89 ? -11.725 -4.044 8.621 1.00 87.19 89 ARG A N 1
ATOM 594 C CA . ARG A 1 89 ? -11.399 -4.512 7.282 1.00 87.19 89 ARG A CA 1
ATOM 595 C C . ARG A 1 89 ? -11.310 -3.331 6.330 1.00 87.19 89 ARG A C 1
ATOM 597 O O . ARG A 1 89 ? -12.133 -2.416 6.378 1.00 87.19 89 ARG A O 1
ATOM 604 N N . LEU A 1 90 ? -10.330 -3.392 5.441 1.00 88.75 90 LEU A N 1
ATOM 605 C CA . LEU A 1 90 ? -10.168 -2.464 4.333 1.00 88.75 90 LEU A CA 1
ATOM 606 C C . LEU A 1 90 ? -10.818 -3.058 3.088 1.00 88.75 90 LEU A C 1
ATOM 608 O O . LEU A 1 90 ? -10.438 -4.129 2.618 1.00 88.75 90 LEU A O 1
ATOM 612 N N . VAL A 1 91 ? -11.814 -2.363 2.555 1.00 86.00 91 VAL A N 1
ATOM 613 C CA . VAL A 1 91 ? -12.554 -2.768 1.361 1.00 86.00 91 VAL A CA 1
ATOM 614 C C . VAL A 1 91 ? -12.018 -1.959 0.188 1.00 86.00 91 VAL A C 1
ATOM 616 O O . VAL A 1 91 ? -12.279 -0.767 0.090 1.00 86.00 91 VAL A O 1
ATOM 619 N N . VAL A 1 92 ? -11.236 -2.586 -0.691 1.00 87.88 92 VAL A N 1
ATOM 620 C CA . VAL A 1 92 ? -10.641 -1.904 -1.854 1.00 87.88 92 VAL A CA 1
ATOM 621 C C . VAL A 1 92 ? -11.739 -1.485 -2.834 1.00 87.88 92 VAL A C 1
ATOM 623 O O . VAL A 1 92 ? -12.451 -2.337 -3.374 1.00 87.88 92 VAL A O 1
ATOM 626 N N . ASP A 1 93 ? -11.827 -0.188 -3.139 1.00 87.94 93 ASP A N 1
ATOM 627 C CA . ASP A 1 93 ? -12.620 0.298 -4.267 1.00 87.94 93 ASP A CA 1
ATOM 628 C C . ASP A 1 93 ? -11.828 0.051 -5.551 1.00 87.94 93 ASP A C 1
ATOM 630 O O . ASP A 1 93 ? -10.972 0.841 -5.957 1.00 87.94 93 ASP A O 1
ATOM 634 N N . LYS A 1 94 ? -12.117 -1.075 -6.200 1.00 87.12 94 LYS A N 1
ATOM 635 C CA . LYS A 1 94 ? -11.441 -1.499 -7.433 1.00 87.12 94 LYS A CA 1
ATOM 636 C C . LYS A 1 94 ? -11.705 -0.574 -8.622 1.00 87.12 94 LYS A C 1
ATOM 638 O O . LYS A 1 94 ? -10.971 -0.644 -9.600 1.00 87.12 94 LYS A O 1
ATOM 643 N N . THR A 1 95 ? -12.760 0.240 -8.574 1.00 87.06 95 THR A N 1
ATOM 644 C CA . THR A 1 95 ? -13.131 1.148 -9.670 1.00 87.06 95 THR A CA 1
ATOM 645 C C . THR A 1 95 ? -12.415 2.491 -9.569 1.00 87.06 95 THR A C 1
ATOM 647 O O . THR A 1 95 ? -12.096 3.094 -10.593 1.00 87.06 95 THR A O 1
ATOM 650 N N . ALA A 1 96 ? -12.126 2.943 -8.347 1.00 85.12 96 ALA A N 1
ATOM 651 C CA . ALA A 1 96 ? -11.375 4.169 -8.086 1.00 85.12 96 ALA A CA 1
ATOM 652 C C . ALA A 1 96 ? -9.858 3.933 -7.935 1.00 85.12 96 ALA A C 1
ATOM 654 O O . ALA A 1 96 ? -9.053 4.849 -8.160 1.00 85.12 96 ALA A O 1
ATOM 655 N N . SER A 1 97 ? -9.467 2.711 -7.565 1.00 88.06 97 SER A N 1
ATOM 656 C CA . SER A 1 97 ? -8.076 2.257 -7.503 1.00 88.06 97 SER A CA 1
ATOM 657 C C . SER A 1 97 ? -7.567 1.841 -8.872 1.00 88.06 97 SER A C 1
ATOM 659 O O . SER A 1 97 ? -8.327 1.409 -9.733 1.00 88.06 97 SER A O 1
ATOM 661 N N . ALA A 1 98 ? -6.257 1.899 -9.058 1.00 91.75 98 ALA A N 1
ATOM 662 C CA . ALA A 1 98 ? -5.631 1.331 -10.237 1.00 91.75 98 ALA A CA 1
ATOM 663 C C . ALA A 1 98 ? -4.849 0.088 -9.855 1.00 91.75 98 ALA A C 1
ATOM 665 O O . ALA A 1 98 ? -3.661 0.121 -9.532 1.00 91.75 98 ALA A O 1
ATOM 666 N N . ILE A 1 99 ? -5.579 -1.009 -9.848 1.00 92.81 99 ILE A N 1
ATOM 667 C CA . ILE A 1 99 ? -5.049 -2.325 -9.555 1.00 92.81 99 ILE A CA 1
ATOM 668 C C . ILE A 1 99 ? -5.183 -3.186 -10.807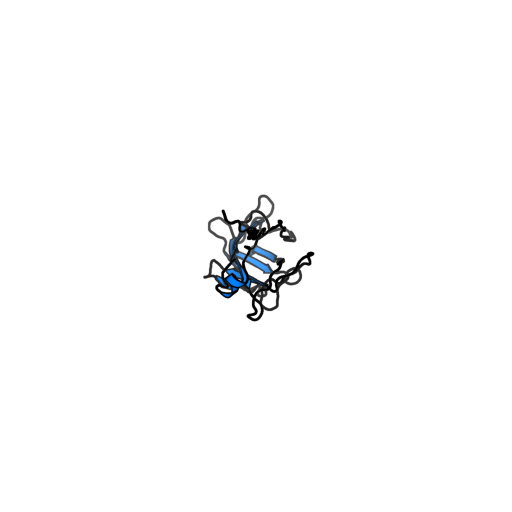 1.00 92.81 99 ILE A C 1
ATOM 670 O O . ILE A 1 99 ? -6.172 -3.083 -11.536 1.00 92.81 99 ILE A O 1
ATOM 674 N N . ASN A 1 100 ? -4.187 -4.022 -11.077 1.00 93.12 100 ASN A N 1
ATOM 675 C CA . ASN A 1 100 ? -4.2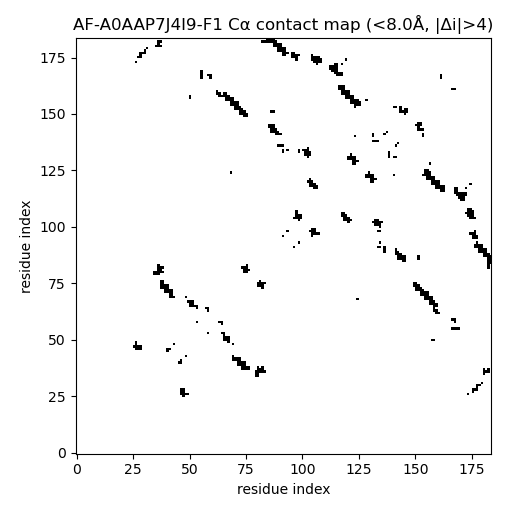96 -5.041 -12.114 1.00 93.12 100 ASN A CA 1
ATOM 676 C C . ASN A 1 100 ? -5.065 -6.270 -11.595 1.00 93.12 100 ASN A C 1
ATOM 678 O O . ASN A 1 100 ? -5.483 -6.341 -10.439 1.00 93.12 100 ASN A O 1
ATOM 682 N N . ALA A 1 101 ? -5.231 -7.263 -12.470 1.00 93.12 101 ALA A N 1
ATOM 683 C CA . ALA A 1 101 ? -5.883 -8.527 -12.135 1.00 93.12 101 ALA A CA 1
ATOM 684 C C . ALA A 1 101 ? -5.126 -9.357 -11.079 1.00 93.12 101 ALA A C 1
ATOM 686 O O . ALA A 1 101 ? -5.737 -10.211 -10.446 1.00 93.12 101 ALA A O 1
ATOM 687 N N . ASP A 1 102 ? -3.834 -9.083 -10.870 1.00 92.50 102 ASP A N 1
ATOM 688 C CA . ASP A 1 102 ? -2.982 -9.770 -9.892 1.00 92.50 102 ASP A CA 1
ATOM 689 C C . ASP A 1 102 ? -2.982 -9.081 -8.514 1.00 92.50 102 ASP A C 1
ATOM 691 O O . ASP A 1 102 ? -2.187 -9.435 -7.643 1.00 92.50 102 ASP A O 1
ATOM 695 N N . GLY A 1 103 ? -3.823 -8.060 -8.312 1.00 93.94 103 GLY A N 1
ATOM 696 C CA . GLY A 1 103 ? -3.927 -7.354 -7.033 1.00 93.94 103 GLY A CA 1
ATOM 697 C C . GLY A 1 103 ? -2.775 -6.393 -6.748 1.00 93.94 103 GLY A C 1
ATOM 698 O O . GLY A 1 103 ? -2.575 -6.012 -5.598 1.00 93.94 103 GLY A O 1
ATOM 699 N N . MET A 1 104 ? -2.024 -5.981 -7.769 1.00 94.88 104 MET A N 1
ATOM 700 C CA . MET A 1 104 ? -0.923 -5.021 -7.659 1.00 94.88 104 MET A CA 1
ATOM 701 C C . MET A 1 104 ? -1.326 -3.658 -8.213 1.00 94.88 104 MET A C 1
ATOM 703 O O . MET A 1 104 ? -2.127 -3.563 -9.141 1.00 94.88 104 MET A O 1
ATOM 707 N N . ILE A 1 105 ? -0.737 -2.595 -7.675 1.00 93.81 105 ILE A N 1
ATOM 708 C CA . ILE A 1 105 ? -1.007 -1.221 -8.089 1.00 93.81 105 ILE A CA 1
ATOM 709 C C . ILE A 1 105 ? -0.286 -0.952 -9.407 1.00 93.81 105 ILE A C 1
ATOM 711 O O . ILE A 1 105 ? 0.941 -1.046 -9.491 1.00 93.81 105 ILE A O 1
ATOM 715 N N . THR A 1 106 ? -1.047 -0.597 -10.432 1.00 92.62 106 THR A N 1
ATOM 716 C CA . THR A 1 106 ? -0.502 -0.166 -11.716 1.00 92.62 106 THR A CA 1
ATOM 717 C C . THR A 1 106 ? -0.213 1.319 -11.700 1.00 92.62 106 THR A C 1
ATOM 719 O O . THR A 1 106 ? -0.722 2.072 -10.871 1.00 92.62 106 THR A O 1
ATOM 722 N N . ASP A 1 107 ? 0.573 1.754 -12.671 1.00 88.88 107 ASP A N 1
ATOM 723 C CA . ASP A 1 107 ? 0.722 3.169 -12.943 1.00 88.88 107 ASP A CA 1
ATOM 724 C C . ASP A 1 107 ? -0.597 3.784 -13.461 1.00 88.88 107 ASP A C 1
ATOM 726 O O . ASP A 1 107 ? -1.314 3.140 -14.230 1.00 88.88 107 ASP A O 1
ATOM 730 N N . THR A 1 108 ? -0.966 4.992 -13.012 1.00 76.50 108 THR A N 1
ATOM 731 C CA . THR A 1 108 ? -2.362 5.499 -13.119 1.00 76.50 108 THR A CA 1
ATOM 732 C C . THR A 1 108 ? -2.527 6.882 -13.710 1.00 76.50 108 THR A C 1
ATOM 734 O O . THR A 1 108 ? -3.657 7.268 -14.021 1.00 76.50 108 THR A O 1
ATOM 737 N N . ALA A 1 109 ? -1.455 7.665 -13.811 1.00 65.12 109 ALA A N 1
ATOM 738 C CA . ALA A 1 109 ? -1.573 9.067 -14.177 1.00 65.12 109 ALA A CA 1
ATOM 739 C C . ALA A 1 109 ? -0.409 9.551 -15.039 1.00 65.12 109 ALA A C 1
ATOM 741 O O . ALA A 1 109 ? 0.763 9.327 -14.739 1.00 65.12 109 ALA A O 1
ATOM 742 N N . GLY A 1 110 ? -0.794 10.267 -16.099 1.00 62.66 110 GLY A N 1
ATOM 743 C CA . GLY A 1 110 ? 0.085 11.023 -16.969 1.00 62.66 110 GLY A CA 1
ATOM 744 C C . GLY A 1 110 ? 0.842 12.122 -16.227 1.00 62.66 110 GLY A C 1
ATOM 745 O O . GLY A 1 110 ? 0.314 12.824 -15.370 1.00 62.66 110 GLY A O 1
ATOM 746 N N . GLY A 1 111 ? 2.095 12.262 -16.628 1.00 54.25 111 GLY A N 1
ATOM 747 C CA . GLY A 1 111 ? 2.995 13.373 -16.364 1.00 54.25 111 GLY A CA 1
ATOM 748 C C . GLY A 1 111 ? 3.825 13.594 -17.630 1.00 54.25 111 GLY A C 1
ATOM 749 O O . GLY A 1 111 ? 3.763 12.794 -18.563 1.00 54.25 111 GLY A O 1
ATOM 750 N N . SER A 1 112 ? 4.593 14.675 -17.703 1.00 56.59 112 SER A N 1
ATOM 751 C CA . SER A 1 112 ? 5.346 15.041 -18.914 1.00 56.59 112 SER A CA 1
ATOM 752 C C . SER A 1 112 ? 6.679 14.289 -19.092 1.00 56.59 112 SER A C 1
ATOM 754 O O . SER A 1 112 ? 7.575 14.804 -19.755 1.00 56.59 112 SER A O 1
ATOM 756 N N . GLY A 1 113 ? 6.840 13.102 -18.498 1.00 69.06 113 GLY A N 1
ATOM 757 C CA . GLY A 1 113 ? 8.106 12.360 -18.436 1.00 69.06 113 GLY A CA 1
ATOM 758 C C . GLY A 1 113 ? 7.995 10.896 -18.871 1.00 69.06 113 GLY A C 1
ATOM 759 O O . GLY A 1 113 ? 6.898 10.345 -18.988 1.00 69.06 113 GLY A O 1
ATOM 760 N N . THR A 1 114 ? 9.149 10.263 -19.110 1.00 84.56 114 THR A N 1
ATOM 761 C CA . THR A 1 114 ? 9.246 8.819 -19.372 1.00 84.56 114 THR A CA 1
ATOM 762 C C . THR A 1 114 ? 8.681 8.043 -18.184 1.00 84.56 114 THR A C 1
ATOM 764 O O . THR A 1 114 ? 8.984 8.360 -17.035 1.00 84.56 114 THR A O 1
ATOM 767 N N . ARG A 1 115 ? 7.859 7.026 -18.452 1.00 87.31 115 ARG A N 1
ATOM 768 C CA . ARG A 1 115 ? 7.235 6.180 -17.426 1.00 87.31 115 ARG A CA 1
ATOM 769 C C . ARG A 1 115 ? 7.974 4.859 -17.288 1.00 87.31 115 ARG A C 1
ATOM 771 O O . ARG A 1 115 ? 8.440 4.298 -18.283 1.00 87.31 115 ARG A O 1
ATOM 778 N N . THR A 1 116 ? 8.044 4.351 -16.063 1.00 89.94 116 THR A N 1
ATOM 779 C CA . THR A 1 116 ? 8.514 2.984 -15.831 1.00 89.94 116 THR A CA 1
ATOM 780 C C . THR A 1 116 ? 7.415 1.970 -16.166 1.00 89.94 116 THR A C 1
ATOM 782 O O . THR A 1 116 ? 6.226 2.262 -16.058 1.00 89.94 116 THR A O 1
ATOM 785 N N . ASN A 1 117 ? 7.806 0.758 -16.550 1.00 90.62 117 ASN A N 1
ATOM 786 C CA . ASN A 1 117 ? 6.923 -0.406 -16.627 1.00 90.62 117 ASN A CA 1
ATOM 787 C C . ASN A 1 117 ? 6.669 -1.054 -15.253 1.00 90.62 117 ASN A C 1
ATOM 789 O O . ASN A 1 117 ? 5.989 -2.078 -15.193 1.00 90.62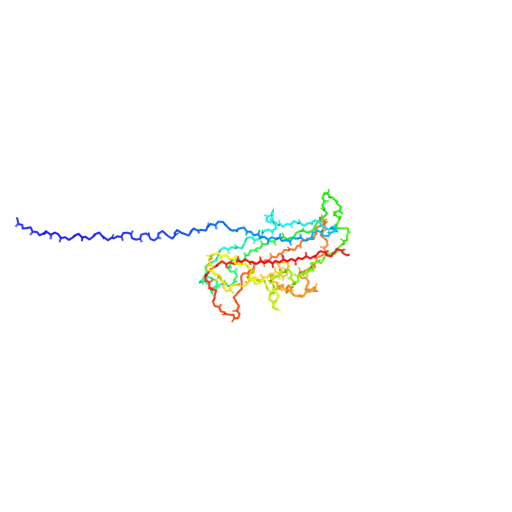 117 ASN A O 1
ATOM 793 N N . ALA A 1 118 ? 7.237 -0.518 -14.168 1.00 91.88 118 ALA A N 1
ATOM 794 C CA . ALA A 1 118 ? 7.047 -1.065 -12.835 1.00 91.88 118 ALA A CA 1
ATOM 795 C C . ALA A 1 118 ? 5.570 -1.055 -12.417 1.00 91.88 118 ALA A C 1
ATOM 797 O O . ALA A 1 118 ? 4.821 -0.116 -12.690 1.00 91.88 118 ALA A O 1
ATOM 798 N N . ILE A 1 119 ? 5.186 -2.085 -11.673 1.00 93.31 119 ILE A N 1
ATOM 799 C CA . ILE A 1 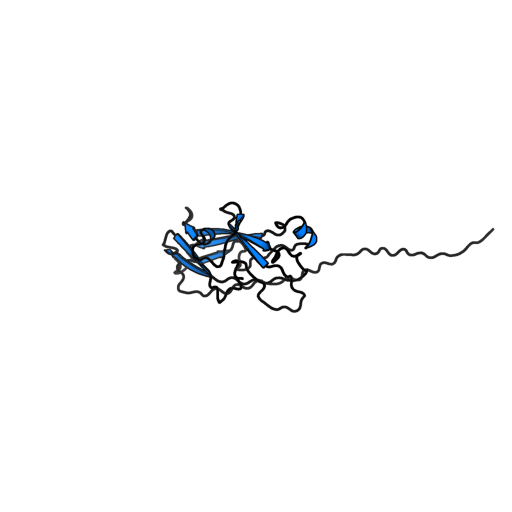119 ? 3.983 -2.090 -10.842 1.00 93.31 119 ILE A CA 1
ATOM 800 C C . ILE A 1 119 ? 4.405 -2.151 -9.376 1.00 93.31 119 ILE A C 1
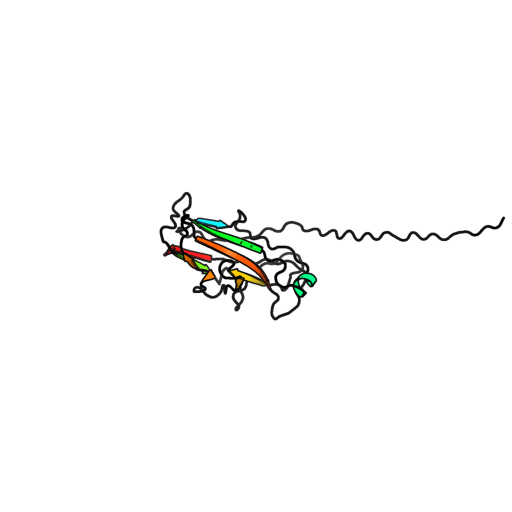ATOM 802 O O . ILE A 1 119 ? 5.562 -2.439 -9.064 1.00 93.31 119 ILE A O 1
ATOM 806 N N . VAL A 1 120 ? 3.491 -1.861 -8.460 1.00 94.25 120 VAL A N 1
ATOM 807 C CA . VAL A 1 120 ? 3.777 -1.893 -7.023 1.00 94.25 120 VAL A CA 1
ATOM 808 C C . VAL A 1 120 ? 2.956 -2.984 -6.367 1.00 94.25 120 VAL A C 1
ATOM 810 O O . VAL A 1 120 ? 1.728 -2.969 -6.405 1.00 94.25 120 VAL A O 1
ATOM 813 N N . LYS A 1 121 ? 3.651 -3.925 -5.733 1.00 94.81 121 LYS A N 1
ATOM 814 C CA . LYS A 1 121 ? 3.040 -4.934 -4.872 1.00 94.81 121 LYS A CA 1
ATOM 815 C C . LYS A 1 121 ? 3.087 -4.472 -3.425 1.00 94.81 121 LYS A C 1
ATOM 817 O O . LYS A 1 121 ? 4.064 -3.846 -3.002 1.00 94.81 121 LYS A O 1
ATOM 822 N N . PHE A 1 122 ? 2.048 -4.808 -2.675 1.00 96.06 122 PHE A N 1
ATOM 823 C CA . PHE A 1 122 ? 2.047 -4.663 -1.227 1.00 96.06 122 PHE A CA 1
ATOM 824 C C . PHE A 1 122 ? 2.360 -6.004 -0.575 1.00 96.06 122 PHE A C 1
ATOM 826 O O . PHE A 1 122 ? 1.979 -7.060 -1.081 1.00 96.06 122 PHE A O 1
ATOM 833 N N . LEU A 1 123 ? 3.092 -5.946 0.530 1.00 97.25 123 LEU A N 1
ATOM 834 C CA . LEU A 1 123 ? 3.452 -7.098 1.344 1.00 97.25 123 LEU A CA 1
ATOM 835 C C . LEU A 1 123 ? 3.025 -6.835 2.785 1.00 97.25 123 LEU A C 1
ATOM 837 O O . LEU A 1 123 ? 3.165 -5.708 3.263 1.00 97.25 123 LEU A O 1
ATOM 841 N N . ASP A 1 124 ? 2.541 -7.865 3.466 1.00 97.12 124 ASP A N 1
ATOM 842 C CA . ASP A 1 124 ? 2.205 -7.820 4.883 1.00 97.12 124 ASP A CA 1
ATOM 843 C C . ASP A 1 124 ? 3.473 -8.012 5.722 1.00 97.12 124 ASP A C 1
ATOM 845 O O . ASP A 1 124 ? 4.008 -9.121 5.824 1.00 97.12 124 ASP A O 1
ATOM 849 N N . ALA A 1 125 ? 3.961 -6.922 6.317 1.00 96.56 125 ALA A N 1
ATOM 850 C CA . ALA A 1 125 ? 5.169 -6.941 7.136 1.00 96.56 125 ALA A CA 1
ATOM 851 C C . ALA A 1 125 ? 4.966 -7.722 8.444 1.00 96.56 125 ALA A C 1
ATOM 853 O O . ALA A 1 125 ? 5.932 -8.237 9.007 1.00 96.56 125 ALA A O 1
ATOM 854 N N . ASP A 1 126 ? 3.721 -7.848 8.916 1.00 95.25 126 ASP A N 1
ATOM 855 C CA . ASP A 1 126 ? 3.391 -8.600 10.129 1.00 95.25 126 ASP A CA 1
ATOM 856 C C . ASP A 1 126 ? 3.395 -10.118 9.885 1.00 95.25 126 ASP A C 1
ATOM 858 O O . ASP A 1 126 ? 3.447 -10.903 10.832 1.00 95.25 126 ASP A O 1
ATOM 862 N N . ASN A 1 127 ? 3.357 -10.544 8.618 1.00 94.12 127 ASN A N 1
ATOM 863 C CA . ASN A 1 127 ? 3.215 -11.943 8.222 1.00 94.12 127 ASN A CA 1
ATOM 864 C C . ASN A 1 127 ? 4.327 -12.397 7.262 1.00 94.12 127 ASN A C 1
ATOM 866 O O . ASN A 1 127 ? 4.075 -13.039 6.242 1.00 94.12 127 ASN A O 1
ATOM 870 N N . GLY A 1 128 ? 5.574 -12.045 7.583 1.00 93.88 128 GLY A N 1
ATOM 871 C CA . GLY A 1 128 ? 6.751 -12.531 6.859 1.00 93.88 128 GLY A CA 1
ATOM 872 C C . GLY A 1 128 ? 6.826 -12.062 5.404 1.00 93.88 128 GLY A C 1
ATOM 873 O O . GLY A 1 128 ? 7.231 -12.839 4.540 1.00 93.88 128 GLY A O 1
ATOM 874 N N . ASP A 1 129 ? 6.424 -10.817 5.134 1.00 95.19 129 ASP A N 1
ATOM 875 C CA . ASP A 1 129 ? 6.381 -10.214 3.796 1.00 95.19 129 ASP A CA 1
ATOM 876 C C . ASP A 1 129 ? 5.448 -10.964 2.819 1.00 95.19 129 ASP A C 1
ATOM 878 O O . ASP A 1 129 ? 5.679 -10.977 1.604 1.00 95.19 129 ASP A O 1
ATOM 882 N N . ALA A 1 130 ? 4.382 -11.596 3.325 1.00 96.00 130 ALA A N 1
ATOM 883 C CA . ALA A 1 130 ? 3.384 -12.259 2.488 1.00 96.00 130 ALA A CA 1
ATOM 884 C C . ALA A 1 130 ? 2.757 -11.267 1.494 1.00 96.00 130 ALA A C 1
ATOM 886 O O . ALA A 1 130 ? 2.405 -10.148 1.858 1.00 96.00 130 ALA A O 1
ATOM 887 N N . ALA A 1 131 ? 2.618 -11.666 0.228 1.00 95.50 131 ALA A N 1
ATOM 888 C CA . ALA A 1 131 ? 2.025 -10.800 -0.787 1.00 95.50 131 ALA A CA 1
ATOM 889 C C . ALA A 1 131 ? 0.538 -10.556 -0.507 1.00 95.50 131 ALA A C 1
ATOM 891 O O . ALA A 1 131 ? -0.196 -11.504 -0.237 1.00 95.50 131 ALA A O 1
ATOM 892 N N . ILE A 1 132 ? 0.121 -9.295 -0.614 1.00 96.12 132 ILE A N 1
ATOM 893 C CA . ILE A 1 132 ? -1.267 -8.866 -0.440 1.00 96.12 132 ILE A CA 1
ATOM 894 C C . ILE A 1 132 ? -1.927 -8.799 -1.812 1.00 96.12 132 ILE A C 1
ATOM 896 O O . ILE A 1 132 ? -1.443 -8.090 -2.699 1.00 96.12 132 ILE A O 1
ATOM 900 N N . ASP A 1 133 ? -3.043 -9.500 -1.978 1.00 95.81 133 ASP A N 1
ATOM 901 C CA . ASP A 1 133 ? -3.865 -9.415 -3.179 1.00 95.81 133 ASP A CA 1
ATOM 902 C C . ASP A 1 133 ? -4.959 -8.357 -2.982 1.00 95.81 133 ASP A C 1
ATOM 904 O O . ASP A 1 133 ? -6.016 -8.617 -2.405 1.00 95.81 133 ASP A O 1
ATOM 908 N N . LEU A 1 134 ? -4.733 -7.150 -3.514 1.00 93.88 134 LEU A N 1
ATOM 909 C CA . LEU A 1 134 ? -5.685 -6.034 -3.413 1.00 93.88 134 LEU A CA 1
ATOM 910 C C . LEU A 1 134 ? -7.009 -6.292 -4.158 1.00 93.88 134 LEU A C 1
ATOM 912 O O . LEU A 1 134 ? -7.931 -5.479 -4.089 1.00 93.88 134 LEU A O 1
ATOM 916 N N . THR A 1 135 ? -7.149 -7.406 -4.884 1.00 93.88 135 THR A N 1
ATOM 917 C CA . THR A 1 135 ? -8.432 -7.796 -5.476 1.00 93.88 135 THR A CA 1
ATOM 918 C C . THR A 1 135 ? -9.285 -8.650 -4.531 1.00 93.88 135 THR A C 1
ATOM 920 O O . THR A 1 135 ? -10.489 -8.796 -4.776 1.00 93.88 135 THR A O 1
ATOM 923 N N . LYS A 1 136 ? -8.729 -9.189 -3.444 1.00 92.44 136 LYS A N 1
ATOM 924 C CA . LYS A 1 136 ? -9.434 -10.084 -2.518 1.00 92.44 136 LYS A CA 1
ATOM 925 C C . LYS A 1 136 ? -9.845 -9.355 -1.246 1.00 92.44 136 LYS A C 1
ATOM 927 O O . LYS A 1 136 ? -9.019 -8.993 -0.423 1.00 92.44 136 LYS A O 1
ATOM 932 N N . LEU A 1 137 ? -11.152 -9.167 -1.061 1.00 80.75 137 LEU A N 1
ATOM 933 C CA . LEU A 1 137 ? -11.703 -8.518 0.140 1.00 80.75 137 LEU A CA 1
ATOM 934 C C . LEU A 1 137 ? -11.475 -9.329 1.424 1.00 80.75 137 LEU A C 1
ATOM 936 O O . LEU A 1 137 ? -11.524 -8.778 2.521 1.00 80.75 137 LEU A O 1
ATOM 940 N N . ASP A 1 138 ? -11.289 -10.637 1.288 1.00 87.56 138 ASP A N 1
ATOM 941 C CA . ASP A 1 138 ? -11.037 -11.586 2.365 1.00 87.56 138 ASP A CA 1
ATOM 942 C C . ASP A 1 138 ? -9.546 -11.870 2.578 1.00 87.56 138 ASP A C 1
ATOM 944 O O . ASP A 1 138 ? -9.214 -12.708 3.418 1.00 87.56 138 ASP A O 1
ATOM 948 N N . ASP A 1 139 ? -8.649 -11.155 1.885 1.00 93.56 139 ASP A N 1
ATOM 949 C CA . ASP A 1 139 ? -7.216 -11.245 2.152 1.00 93.56 139 ASP A CA 1
ATOM 950 C C . ASP A 1 139 ? -6.955 -10.913 3.638 1.00 93.56 139 ASP A C 1
ATOM 952 O O . ASP A 1 139 ? -7.395 -9.863 4.131 1.00 93.56 139 ASP A O 1
ATOM 956 N N . PRO A 1 140 ? -6.291 -11.805 4.397 1.00 91.88 140 PRO A N 1
ATOM 957 C CA . PRO A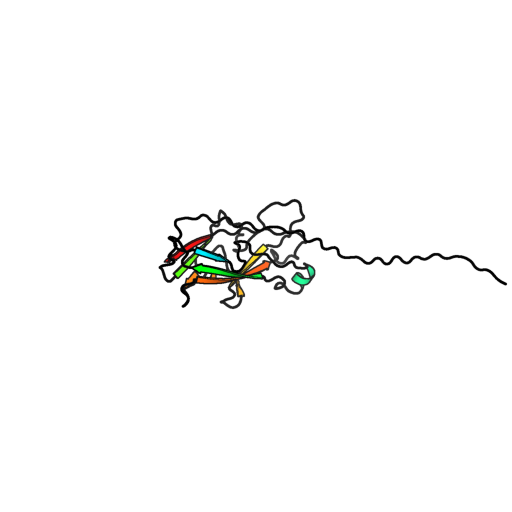 1 140 ? -6.067 -11.604 5.825 1.00 91.88 140 PRO A CA 1
ATOM 958 C C . PRO A 1 140 ? -5.218 -10.361 6.120 1.00 91.88 140 PRO A C 1
ATOM 960 O O . PRO A 1 140 ? -5.353 -9.781 7.197 1.00 91.88 140 PRO A O 1
ATOM 963 N N . ALA A 1 141 ? -4.395 -9.899 5.175 1.00 93.81 141 ALA A N 1
ATOM 964 C CA . ALA A 1 141 ? -3.591 -8.693 5.335 1.00 93.81 141 ALA A CA 1
ATOM 965 C C . ALA A 1 141 ? -4.417 -7.394 5.282 1.00 93.81 141 ALA A C 1
ATOM 967 O O . ALA A 1 141 ? -3.946 -6.341 5.716 1.00 93.81 141 ALA A O 1
ATOM 968 N N . LEU A 1 142 ? -5.657 -7.465 4.781 1.00 92.25 142 LEU A N 1
ATOM 969 C CA . LEU A 1 142 ? -6.620 -6.358 4.754 1.00 92.25 142 LEU A CA 1
ATOM 970 C C . LEU A 1 142 ? -7.547 -6.346 5.974 1.00 92.25 142 LEU A C 1
ATOM 972 O O . LEU A 1 142 ? -8.467 -5.528 6.038 1.00 92.25 142 LEU A O 1
ATOM 976 N N . GLN A 1 143 ? -7.312 -7.228 6.947 1.00 93.38 143 GLN A N 1
ATOM 977 C CA . GLN A 1 143 ? -8.093 -7.334 8.175 1.00 93.38 143 GLN A CA 1
ATOM 978 C C . GLN A 1 143 ? -7.183 -7.227 9.395 1.00 93.38 143 GLN A C 1
ATOM 980 O O . GLN A 1 143 ? -6.079 -7.779 9.418 1.00 93.38 143 GLN A O 1
ATOM 985 N N . ARG A 1 144 ? -7.645 -6.518 10.425 1.00 93.56 144 ARG A N 1
ATOM 986 C CA . ARG A 1 144 ? -6.919 -6.375 11.690 1.00 93.56 144 ARG A CA 1
ATOM 987 C C . ARG A 1 144 ? -7.862 -6.431 12.879 1.00 93.56 144 ARG A C 1
ATOM 989 O O . ARG A 1 144 ? -8.964 -5.881 12.847 1.00 93.56 144 ARG A O 1
ATOM 996 N N . ASP A 1 145 ? -7.377 -7.071 13.933 1.00 94.56 145 ASP A N 1
ATOM 997 C CA . ASP A 1 145 ? -7.942 -6.943 15.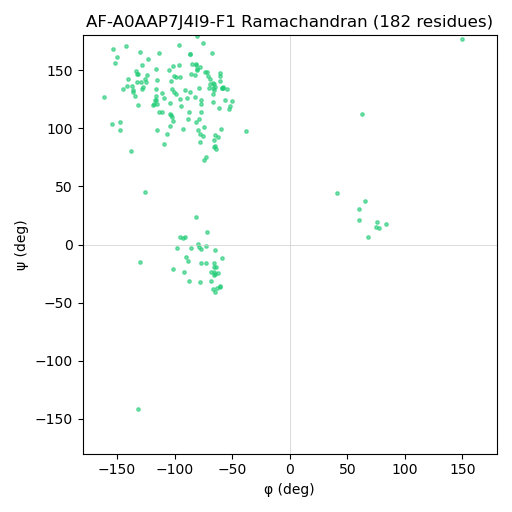267 1.00 94.56 145 ASP A CA 1
ATOM 998 C C . ASP A 1 145 ? -7.420 -5.656 15.913 1.00 94.56 145 ASP A C 1
ATOM 1000 O O . ASP A 1 145 ? -6.317 -5.189 15.608 1.00 94.56 145 ASP A O 1
ATOM 1004 N N . LYS A 1 146 ? -8.228 -5.071 16.794 1.00 93.69 146 LYS A N 1
ATOM 1005 C CA . LYS A 1 146 ? -7.842 -3.893 17.567 1.00 93.69 146 LYS A CA 1
ATOM 1006 C C . LYS A 1 146 ? -6.729 -4.272 18.542 1.00 93.69 146 LYS A C 1
ATOM 1008 O O . LYS A 1 146 ? -6.856 -5.241 19.291 1.00 93.69 146 LYS A O 1
ATOM 1013 N N . ASP A 1 147 ? -5.651 -3.502 18.548 1.00 94.12 147 ASP A N 1
ATOM 1014 C CA . ASP A 1 147 ? -4.548 -3.694 19.478 1.00 94.12 147 ASP A CA 1
ATOM 1015 C C . ASP A 1 147 ? -4.896 -3.197 20.895 1.00 94.12 147 ASP A C 1
ATOM 1017 O O . ASP A 1 147 ? -5.935 -2.581 21.150 1.00 94.12 147 ASP A O 1
ATOM 1021 N N . THR A 1 148 ? -4.002 -3.446 21.853 1.00 93.00 148 THR A N 1
ATOM 1022 C CA . THR A 1 148 ? -4.182 -3.008 23.248 1.00 93.00 148 THR A CA 1
ATOM 1023 C C . THR A 1 148 ? -4.166 -1.486 23.421 1.00 93.00 148 THR A C 1
ATOM 1025 O O . THR A 1 148 ? -4.563 -0.993 24.474 1.00 93.00 148 THR A O 1
ATOM 1028 N N . GLY A 1 149 ? -3.681 -0.742 22.424 1.00 90.25 149 GLY A N 1
ATOM 1029 C CA . GLY A 1 149 ? -3.722 0.719 22.359 1.00 90.25 149 GLY A CA 1
ATOM 1030 C C . GLY A 1 149 ? -5.027 1.264 21.774 1.00 90.25 149 GLY A C 1
ATOM 1031 O O . GLY A 1 149 ? -5.218 2.479 21.750 1.00 90.25 149 GLY A O 1
ATOM 1032 N N . GLY A 1 150 ? -5.938 0.391 21.338 1.00 90.06 150 GLY A N 1
ATOM 1033 C CA . GLY A 1 150 ? -7.198 0.777 20.718 1.00 90.06 150 GLY A CA 1
ATOM 1034 C C . GLY A 1 150 ? -7.083 1.086 19.224 1.00 90.06 150 GLY A C 1
ATOM 1035 O O . GLY A 1 150 ? -7.975 1.732 18.670 1.00 90.06 150 GLY A O 1
ATOM 1036 N N . GLU A 1 151 ? -6.004 0.650 18.576 1.00 92.44 151 GLU A N 1
ATOM 1037 C CA . GLU A 1 151 ? -5.681 0.969 17.187 1.00 92.44 151 GLU A CA 1
ATOM 1038 C C . GLU A 1 151 ? -5.681 -0.285 16.305 1.00 92.44 151 GLU A C 1
ATOM 1040 O O . GLU A 1 151 ? -5.360 -1.386 16.743 1.00 92.44 151 GLU A O 1
ATOM 1045 N N . PHE A 1 152 ? -5.997 -0.119 15.025 1.00 92.00 152 PHE A N 1
ATOM 1046 C CA . PHE A 1 152 ? -5.800 -1.146 14.006 1.00 92.00 152 PHE A CA 1
ATOM 1047 C C . PHE A 1 152 ? -4.578 -0.780 13.179 1.00 92.00 152 PHE A C 1
ATOM 1049 O O . PHE A 1 152 ? -4.614 0.208 12.444 1.00 92.00 152 PHE A O 1
ATOM 1056 N N . LYS A 1 153 ? -3.507 -1.564 13.292 1.00 94.06 153 LYS A N 1
ATOM 1057 C CA . LYS A 1 153 ? -2.247 -1.311 12.588 1.00 94.06 153 LYS A CA 1
ATOM 1058 C C . LYS A 1 153 ? -2.080 -2.251 11.404 1.00 94.06 153 LYS A C 1
ATOM 1060 O O . LYS A 1 153 ? -2.049 -3.468 11.563 1.00 94.06 153 LYS A O 1
ATOM 1065 N N . TYR A 1 154 ? -1.940 -1.662 10.226 1.00 93.38 154 TYR A N 1
ATOM 1066 C CA . TYR A 1 154 ? -1.619 -2.335 8.976 1.00 93.38 154 TYR A CA 1
ATOM 1067 C C . TYR A 1 154 ? -0.172 -1.996 8.631 1.00 93.38 154 TYR A C 1
ATOM 1069 O O . TYR A 1 154 ? 0.099 -0.920 8.089 1.00 93.38 154 TYR A O 1
ATOM 1077 N N . ASN A 1 155 ? 0.764 -2.870 9.007 1.00 95.25 155 ASN A N 1
ATOM 1078 C CA . ASN A 1 155 ? 2.176 -2.690 8.687 1.00 95.25 155 ASN A CA 1
ATOM 1079 C C . ASN A 1 155 ? 2.456 -3.333 7.334 1.00 95.25 155 ASN A C 1
ATOM 1081 O O . ASN A 1 155 ? 2.467 -4.556 7.198 1.00 95.25 155 ASN A O 1
ATOM 1085 N N . TRP A 1 156 ? 2.675 -2.504 6.322 1.00 95.06 156 TRP A N 1
ATOM 1086 C CA . TRP A 1 156 ? 2.842 -2.963 4.953 1.00 95.06 156 TRP A CA 1
ATOM 1087 C C . TRP A 1 156 ? 4.168 -2.508 4.369 1.00 95.06 156 TRP A C 1
ATOM 1089 O O . TRP A 1 156 ? 4.791 -1.544 4.813 1.00 95.06 156 TRP A O 1
ATOM 1099 N N . ILE A 1 157 ? 4.589 -3.202 3.321 1.00 95.88 157 ILE A N 1
ATOM 1100 C CA . ILE A 1 157 ? 5.715 -2.801 2.488 1.00 95.88 157 ILE A CA 1
ATOM 1101 C C . ILE A 1 157 ? 5.193 -2.584 1.080 1.00 95.88 157 ILE A C 1
ATOM 1103 O O . ILE A 1 157 ? 4.707 -3.517 0.443 1.00 95.88 157 ILE A O 1
ATOM 1107 N N . ALA A 1 158 ? 5.350 -1.368 0.569 1.00 95.00 158 ALA A N 1
ATOM 1108 C CA . ALA A 1 158 ? 5.229 -1.115 -0.856 1.00 95.00 158 ALA A CA 1
ATOM 1109 C C . ALA A 1 158 ? 6.559 -1.468 -1.533 1.00 95.00 158 ALA A C 1
ATOM 1111 O O . ALA A 1 158 ? 7.626 -1.009 -1.112 1.00 95.00 158 ALA A O 1
ATOM 1112 N N . ARG A 1 159 ? 6.515 -2.305 -2.570 1.00 94.00 159 ARG A N 1
ATOM 1113 C CA . ARG A 1 159 ? 7.709 -2.766 -3.287 1.00 94.00 159 ARG A CA 1
ATOM 1114 C C . ARG A 1 159 ? 7.455 -2.742 -4.787 1.00 94.00 159 ARG A C 1
ATOM 1116 O O . ARG A 1 159 ? 6.410 -3.203 -5.245 1.00 94.00 159 ARG A O 1
ATOM 1123 N N . TYR A 1 160 ? 8.426 -2.248 -5.551 1.00 93.94 160 TYR A N 1
ATOM 1124 C CA . TYR A 1 160 ? 8.385 -2.371 -7.004 1.00 93.94 160 TYR A CA 1
ATOM 1125 C C . TYR A 1 160 ? 8.372 -3.842 -7.429 1.00 93.94 160 TYR A C 1
ATOM 1127 O O . TYR A 1 160 ? 8.950 -4.721 -6.784 1.00 93.94 160 TYR A O 1
ATOM 1135 N N . HIS A 1 161 ? 7.700 -4.109 -8.534 1.00 93.19 161 HIS A N 1
ATOM 1136 C CA . HIS A 1 161 ? 7.629 -5.410 -9.165 1.00 93.19 161 HIS A CA 1
ATOM 1137 C C . HIS A 1 161 ? 7.681 -5.225 -10.677 1.00 93.19 161 HIS A C 1
ATOM 1139 O O . HIS A 1 161 ? 7.031 -4.335 -11.227 1.00 93.19 161 HIS A O 1
ATOM 1145 N N . ALA A 1 162 ? 8.471 -6.060 -11.347 1.00 92.00 162 ALA A N 1
ATOM 1146 C CA . ALA A 1 162 ? 8.560 -6.026 -12.793 1.00 92.00 162 ALA A CA 1
ATOM 1147 C C . ALA A 1 162 ? 7.503 -6.952 -13.409 1.00 92.00 162 ALA A C 1
ATOM 1149 O O . ALA A 1 162 ? 7.455 -8.136 -13.057 1.00 92.00 162 ALA A O 1
ATOM 1150 N N . PRO A 1 163 ? 6.655 -6.453 -14.323 1.00 87.88 163 PRO A N 1
ATOM 1151 C CA . PRO A 1 163 ? 5.594 -7.257 -14.908 1.00 87.88 163 PRO A CA 1
ATOM 1152 C C . PRO A 1 163 ? 6.184 -8.381 -15.764 1.00 87.88 163 PRO A C 1
ATOM 1154 O O . PRO A 1 163 ? 7.087 -8.158 -16.573 1.00 87.88 163 PRO A O 1
ATOM 1157 N N . GLY A 1 164 ? 5.676 -9.602 -15.588 1.00 82.19 164 GLY A N 1
ATOM 1158 C CA . GLY A 1 164 ? 6.032 -10.749 -16.432 1.00 82.19 164 GLY A CA 1
ATOM 1159 C C . GLY A 1 164 ? 7.520 -11.131 -16.428 1.00 82.19 164 GLY A C 1
ATOM 1160 O O . GLY A 1 164 ? 7.972 -11.769 -17.374 1.00 82.19 164 GLY A O 1
ATOM 1161 N N . GLY A 1 165 ? 8.287 -10.729 -15.407 1.00 73.38 165 GLY A N 1
ATOM 1162 C CA . GLY A 1 165 ? 9.725 -11.013 -15.314 1.00 73.38 165 GLY A CA 1
ATOM 1163 C C . GLY A 1 165 ? 10.616 -10.167 -16.232 1.00 73.38 165 GLY A C 1
ATOM 1164 O O . GLY A 1 165 ? 11.771 -10.527 -16.447 1.00 73.38 165 GLY A O 1
ATOM 1165 N N . ALA A 1 166 ? 10.097 -9.067 -16.787 1.00 85.06 166 ALA A N 1
ATOM 1166 C CA . ALA A 1 166 ? 10.892 -8.108 -17.552 1.00 85.06 166 ALA A CA 1
ATOM 1167 C C . ALA A 1 166 ? 11.898 -7.345 -16.666 1.00 85.06 166 ALA A C 1
ATOM 1169 O O . ALA A 1 166 ? 11.765 -7.305 -15.445 1.00 85.06 166 ALA A O 1
ATOM 1170 N N . ASP A 1 167 ? 12.882 -6.685 -17.282 1.00 87.50 167 ASP A N 1
ATOM 1171 C CA . ASP A 1 167 ? 13.678 -5.671 -16.582 1.00 87.50 167 ASP A CA 1
ATOM 1172 C C . ASP A 1 167 ? 12.828 -4.395 -16.383 1.00 87.50 167 ASP A C 1
ATOM 1174 O O . ASP A 1 167 ? 11.961 -4.074 -17.207 1.00 87.50 167 ASP A O 1
ATOM 1178 N N . LEU A 1 168 ? 13.072 -3.657 -15.292 1.00 89.88 168 LEU A N 1
ATOM 1179 C CA . LEU A 1 168 ? 12.422 -2.362 -15.078 1.00 89.88 168 LEU A CA 1
ATOM 1180 C C . LEU A 1 168 ? 12.958 -1.319 -16.062 1.00 89.88 168 LEU A C 1
ATOM 1182 O O . LEU A 1 168 ? 14.171 -1.182 -16.229 1.00 89.88 168 LEU A O 1
ATOM 1186 N N . THR A 1 169 ? 12.064 -0.550 -16.676 1.00 89.94 169 THR A N 1
ATOM 1187 C CA . THR A 1 169 ? 12.435 0.609 -17.490 1.00 89.94 169 THR A CA 1
ATOM 1188 C C . THR A 1 169 ? 12.598 1.838 -16.611 1.00 89.94 169 THR A C 1
ATOM 1190 O O . THR A 1 169 ? 11.900 2.007 -15.610 1.00 89.94 169 THR A O 1
ATOM 1193 N N . GLU A 1 170 ? 13.525 2.713 -16.985 1.00 87.06 170 GLU A N 1
ATOM 1194 C CA . GLU A 1 170 ? 13.682 4.000 -16.319 1.00 87.06 170 GLU A CA 1
ATOM 1195 C C . GLU A 1 170 ? 12.452 4.871 -16.560 1.00 87.06 170 GLU A C 1
ATOM 1197 O O . GLU A 1 170 ? 11.918 4.930 -17.669 1.00 87.06 170 GLU A O 1
ATOM 1202 N N . GLY A 1 171 ? 12.014 5.553 -15.512 1.00 86.31 171 GLY A N 1
ATOM 1203 C CA . GLY A 1 171 ? 10.910 6.484 -15.591 1.00 86.31 171 GLY A CA 1
ATOM 1204 C C . GLY A 1 171 ? 10.136 6.579 -14.292 1.00 86.31 171 GLY A C 1
ATOM 1205 O O . GLY A 1 171 ? 10.399 5.875 -13.316 1.00 86.31 171 GLY A O 1
ATOM 1206 N N . ASP A 1 172 ? 9.162 7.467 -14.316 1.00 85.69 172 ASP A N 1
ATOM 1207 C CA . ASP A 1 172 ? 8.343 7.804 -13.168 1.00 85.69 172 ASP A CA 1
ATOM 1208 C C . ASP A 1 172 ? 7.215 6.782 -12.957 1.00 85.69 172 ASP A C 1
ATOM 1210 O O . ASP A 1 172 ? 6.730 6.168 -13.912 1.00 85.69 172 ASP A O 1
ATOM 1214 N N . PHE A 1 173 ? 6.754 6.662 -11.709 1.00 87.31 173 PHE A N 1
ATOM 1215 C CA . PHE A 1 173 ? 5.615 5.836 -11.294 1.00 87.31 173 PHE A CA 1
ATOM 1216 C C . PHE A 1 173 ? 4.631 6.654 -10.442 1.00 87.31 173 PHE A C 1
ATOM 1218 O O . PHE A 1 173 ? 5.043 7.454 -9.604 1.00 87.31 173 PHE A O 1
ATOM 1225 N N . SER A 1 174 ? 3.323 6.466 -10.635 1.00 86.06 174 SER A N 1
ATOM 1226 C CA . SER A 1 174 ? 2.257 7.101 -9.854 1.00 86.06 174 SER A CA 1
ATOM 1227 C C . SER A 1 174 ? 1.045 6.175 -9.732 1.00 86.06 174 SER A C 1
ATOM 1229 O O . SER A 1 174 ? 0.191 6.093 -10.617 1.00 86.06 174 SER A O 1
ATOM 1231 N N . GLY A 1 175 ? 0.980 5.491 -8.591 1.00 86.31 175 GLY A N 1
ATOM 1232 C CA . GLY A 1 175 ? -0.111 4.613 -8.182 1.00 86.31 175 GLY A CA 1
ATOM 1233 C C . GLY A 1 175 ? -1.267 5.360 -7.512 1.00 86.31 175 GLY A C 1
ATOM 1234 O O . GLY A 1 175 ? -1.063 6.397 -6.883 1.00 86.31 175 GLY A O 1
ATOM 1235 N N . ARG A 1 176 ? -2.475 4.791 -7.567 1.00 85.88 176 ARG A N 1
ATOM 1236 C CA . ARG A 1 176 ? -3.612 5.210 -6.736 1.00 85.88 176 ARG A CA 1
ATOM 1237 C C . ARG A 1 176 ? -4.328 3.992 -6.180 1.00 85.88 176 ARG A C 1
ATOM 1239 O O . ARG A 1 176 ? -4.661 3.069 -6.922 1.00 85.88 176 ARG A O 1
ATOM 1246 N N . LEU A 1 177 ? -4.612 4.049 -4.886 1.00 87.00 177 LEU A N 1
ATOM 1247 C CA . LEU A 1 177 ? -5.328 3.025 -4.148 1.00 87.00 177 LEU A CA 1
ATOM 1248 C C . LEU A 1 177 ? -6.355 3.695 -3.235 1.00 87.00 177 LEU A C 1
ATOM 1250 O O . LEU A 1 177 ? -6.042 4.665 -2.545 1.00 87.00 177 LEU A O 1
ATOM 1254 N N . VAL A 1 178 ? -7.586 3.203 -3.285 1.00 84.75 178 VAL A N 1
ATOM 1255 C CA . VAL A 1 178 ? -8.751 3.740 -2.585 1.00 84.75 178 VAL A CA 1
ATOM 1256 C C . VAL A 1 178 ? -9.411 2.599 -1.827 1.00 84.75 178 VAL A C 1
ATOM 1258 O O . VAL A 1 178 ? -9.622 1.518 -2.377 1.00 84.75 178 VAL A O 1
ATOM 1261 N N . PHE A 1 179 ? -9.747 2.851 -0.567 1.00 84.44 179 PHE A N 1
ATOM 1262 C CA . PHE A 1 179 ? -10.430 1.892 0.287 1.00 84.44 179 PHE A CA 1
ATOM 1263 C C . PHE A 1 179 ? -11.588 2.552 1.024 1.00 84.44 179 PHE A C 1
ATOM 1265 O O . PHE A 1 179 ? -11.499 3.717 1.416 1.00 84.44 179 PHE A O 1
ATOM 1272 N N . ASP A 1 180 ? -12.608 1.751 1.293 1.00 83.00 180 ASP A N 1
ATOM 1273 C CA . ASP A 1 180 ? -13.586 1.983 2.342 1.00 83.00 180 ASP A CA 1
ATOM 1274 C C . ASP A 1 180 ? -13.188 1.209 3.608 1.00 83.00 180 ASP A C 1
ATOM 1276 O O . ASP A 1 180 ? -12.491 0.192 3.554 1.00 83.00 180 ASP A O 1
ATOM 1280 N N . ILE A 1 181 ? -13.637 1.691 4.766 1.00 84.50 181 ILE A N 1
ATOM 1281 C CA . ILE A 1 181 ? -13.358 1.067 6.064 1.00 84.50 181 ILE A CA 1
ATOM 1282 C C . ILE A 1 181 ? -14.629 0.429 6.600 1.00 84.50 181 ILE A C 1
ATOM 1284 O O . ILE A 1 181 ? -15.644 1.101 6.784 1.00 84.50 181 ILE A O 1
ATOM 1288 N N . ASP A 1 182 ? -14.530 -0.854 6.923 1.00 83.44 182 ASP A N 1
ATOM 1289 C CA . ASP A 1 182 ? -15.562 -1.621 7.604 1.00 83.44 182 ASP A CA 1
ATOM 1290 C C . ASP A 1 182 ? -15.081 -1.976 9.021 1.00 83.44 182 ASP A C 1
ATOM 1292 O O . ASP A 1 182 ? -14.098 -2.697 9.182 1.00 83.44 182 ASP A O 1
ATOM 1296 N N . ASN A 1 183 ? -15.732 -1.438 10.056 1.00 85.62 183 ASN A N 1
ATOM 1297 C CA . ASN A 1 183 ? -15.421 -1.695 11.470 1.00 85.62 183 ASN A CA 1
ATOM 1298 C C . ASN A 1 183 ? -16.597 -2.457 12.091 1.00 85.62 183 ASN A C 1
ATOM 1300 O O . ASN A 1 183 ? -17.694 -1.899 12.178 1.00 85.62 183 ASN A O 1
ATOM 1304 N N . TYR A 1 184 ? -16.375 -3.711 12.501 1.00 86.06 184 TYR A N 1
ATOM 1305 C CA . TYR A 1 184 ? -17.441 -4.676 12.808 1.00 86.06 184 TYR A CA 1
ATOM 1306 C C . TYR A 1 184 ? -17.250 -5.420 14.132 1.00 86.06 184 TYR A C 1
ATOM 1308 O O . TYR A 1 184 ? -16.095 -5.755 14.483 1.00 86.06 184 TYR A O 1
#

Solvent-accessible surface area (backbone atoms only — not comparable to full-atom values): 11121 Å² total; per-residue (Å²): 140,86,90,84,78,88,79,92,74,87,76,76,82,80,74,78,73,80,77,80,78,80,72,92,80,89,67,75,66,77,77,81,87,58,96,42,54,47,32,80,45,36,77,68,82,41,84,41,80,81,70,51,87,73,54,51,72,57,33,75,79,35,68,64,59,37,58,30,74,49,38,41,36,36,26,57,41,103,62,87,16,57,41,84,46,59,33,39,36,48,42,59,38,71,85,79,19,32,58,48,96,80,15,27,32,28,64,65,67,91,69,99,64,62,56,30,64,44,29,36,38,41,20,26,58,86,58,81,56,38,77,44,43,65,74,46,74,80,37,67,75,42,45,36,60,50,44,98,87,61,32,29,71,44,46,31,27,45,26,60,39,46,62,96,77,47,82,53,47,78,51,52,82,42,63,35,75,30,64,48,82,48,68,87

Nearest PDB structures (foldseek):
  1n12-assembly1_A  TM=6.077E-01  e=4.828E-04  Escherichia coli
  2w07-assembly1_B  TM=6.132E-01  e=8.645E-03  Escherichia coli UTI89

pLDDT: mean 77.67, std 19.86, range [28.19, 97.25]